Protein AF-A0A7K7RZY5-F1 (afdb_monomer)

Radius of gyration: 22.27 Å; Cα contacts (8 Å, |Δi|>4): 267; chains: 1; bounding box: 58×42×55 Å

Structure (mmCIF, N/CA/C/O backbone):
data_AF-A0A7K7RZY5-F1
#
_entry.id   AF-A0A7K7RZY5-F1
#
loop_
_atom_site.group_PDB
_atom_site.id
_atom_site.type_symbol
_atom_site.label_atom_id
_atom_site.label_alt_id
_atom_site.label_comp_id
_atom_site.label_asym_id
_atom_site.label_entity_id
_atom_site.label_seq_id
_atom_site.pdbx_PDB_ins_code
_atom_site.Cartn_x
_atom_site.Cartn_y
_atom_site.Cartn_z
_atom_site.occupancy
_atom_site.B_iso_or_equiv
_atom_site.auth_seq_id
_atom_site.auth_comp_id
_atom_site.auth_asym_id
_atom_site.auth_atom_id
_atom_site.pdbx_PDB_model_num
ATOM 1 N N . ARG A 1 1 ? -2.037 -21.963 -3.869 1.00 75.31 1 ARG A N 1
ATOM 2 C CA . ARG A 1 1 ? -3.484 -21.637 -3.930 1.00 75.31 1 ARG A CA 1
ATOM 3 C C . ARG A 1 1 ? -3.757 -20.166 -3.584 1.00 75.31 1 ARG A C 1
ATOM 5 O O . ARG A 1 1 ? -4.281 -19.485 -4.448 1.00 75.31 1 ARG A O 1
ATOM 12 N N . TRP A 1 2 ? -3.341 -19.631 -2.424 1.00 85.75 2 TRP A N 1
ATOM 13 C CA . TRP A 1 2 ? -3.611 -18.217 -2.071 1.00 85.75 2 TRP A CA 1
ATOM 14 C C . TRP A 1 2 ? -2.887 -17.172 -2.948 1.00 85.75 2 TRP A C 1
ATOM 16 O O . TRP A 1 2 ? -3.517 -16.210 -3.358 1.00 85.75 2 TRP A O 1
ATOM 26 N N . ARG A 1 3 ? -1.607 -17.385 -3.301 1.00 89.25 3 ARG A N 1
ATOM 27 C CA . ARG A 1 3 ? -0.827 -16.450 -4.150 1.00 89.25 3 ARG A CA 1
ATOM 28 C C . ARG A 1 3 ? -1.455 -16.232 -5.526 1.00 89.25 3 ARG A C 1
ATOM 30 O O . ARG A 1 3 ? -1.550 -15.114 -6.002 1.00 89.25 3 ARG A O 1
ATOM 37 N N . THR A 1 4 ? -1.929 -17.319 -6.130 1.00 93.94 4 THR A N 1
ATOM 38 C CA . THR A 1 4 ? -2.630 -17.297 -7.416 1.00 93.94 4 THR A CA 1
ATOM 39 C C . THR A 1 4 ? -3.901 -16.459 -7.339 1.00 93.94 4 THR A C 1
ATOM 41 O O . THR A 1 4 ? -4.122 -15.620 -8.201 1.00 93.94 4 THR A O 1
ATOM 44 N N . LYS A 1 5 ? -4.709 -16.656 -6.286 1.00 94.44 5 LYS A N 1
ATOM 45 C CA . LYS A 1 5 ? -5.906 -15.844 -6.048 1.00 94.44 5 LYS A CA 1
ATOM 46 C C . LYS A 1 5 ? -5.534 -14.370 -5.878 1.00 94.44 5 LYS A C 1
ATOM 48 O O . LYS A 1 5 ? -6.109 -13.536 -6.554 1.00 94.44 5 LYS A O 1
ATOM 53 N N . GLN A 1 6 ? -4.536 -14.076 -5.046 1.00 93.06 6 GLN A N 1
ATOM 54 C CA . GLN A 1 6 ? -4.078 -12.712 -4.790 1.00 93.06 6 GLN A CA 1
ATOM 55 C C . GLN A 1 6 ? -3.648 -11.990 -6.080 1.00 93.06 6 GLN A C 1
ATOM 57 O O . GLN A 1 6 ? -4.076 -10.867 -6.315 1.00 93.06 6 GLN A O 1
ATOM 62 N N . ASN A 1 7 ? -2.867 -12.645 -6.948 1.00 96.56 7 ASN A N 1
ATOM 63 C CA . ASN A 1 7 ? -2.492 -12.085 -8.251 1.00 96.56 7 ASN A CA 1
ATOM 64 C C . ASN A 1 7 ? -3.732 -11.745 -9.099 1.00 96.56 7 ASN A C 1
ATOM 66 O O . ASN A 1 7 ? -3.817 -10.650 -9.646 1.00 96.56 7 ASN A O 1
ATOM 70 N N . LEU A 1 8 ? -4.707 -12.660 -9.176 1.00 97.50 8 LEU A N 1
ATOM 71 C CA . LEU A 1 8 ? -5.946 -12.442 -9.933 1.00 97.50 8 LEU A CA 1
ATOM 72 C C . LEU A 1 8 ? -6.814 -11.327 -9.334 1.00 97.50 8 LEU A C 1
ATOM 74 O O . LEU A 1 8 ? -7.365 -10.527 -10.087 1.00 97.50 8 LEU A O 1
ATOM 78 N N . ASP A 1 9 ? -6.912 -11.251 -8.005 1.00 96.25 9 ASP A N 1
ATOM 79 C CA . ASP A 1 9 ? -7.648 -10.193 -7.308 1.00 96.25 9 ASP A CA 1
ATOM 80 C C . ASP A 1 9 ? -7.038 -8.815 -7.630 1.00 96.25 9 ASP A C 1
ATOM 82 O O . ASP A 1 9 ? -7.764 -7.875 -7.952 1.00 96.25 9 ASP A O 1
ATOM 86 N N . TYR A 1 10 ? -5.704 -8.696 -7.610 1.00 96.44 10 TYR A N 1
ATOM 87 C CA . TYR A 1 10 ? -5.019 -7.456 -7.983 1.00 96.44 10 TYR A CA 1
ATOM 88 C C . TYR A 1 10 ? -5.226 -7.101 -9.456 1.00 96.44 10 TYR A C 1
ATOM 90 O O . TYR A 1 10 ? -5.565 -5.956 -9.753 1.00 96.44 10 TYR A O 1
ATOM 98 N N . CYS A 1 11 ? -5.111 -8.067 -10.373 1.00 97.75 11 CYS A N 1
ATOM 99 C CA . CYS A 1 11 ? -5.417 -7.840 -11.787 1.00 97.75 11 CYS A CA 1
ATOM 100 C C . CYS A 1 11 ? -6.846 -7.323 -11.979 1.00 97.75 11 CYS A C 1
ATOM 102 O O . CYS A 1 11 ? -7.057 -6.355 -12.706 1.00 97.75 11 CYS A O 1
ATOM 104 N N . PHE A 1 12 ? -7.824 -7.935 -11.307 1.00 97.75 12 PHE A N 1
ATOM 105 C CA . PHE A 1 12 ? -9.218 -7.505 -11.369 1.00 97.75 12 PHE A CA 1
ATOM 106 C C . PHE A 1 12 ? -9.387 -6.052 -10.909 1.00 97.75 12 PHE A C 1
ATOM 108 O O . PHE A 1 12 ? -10.013 -5.253 -11.607 1.00 97.75 12 PHE A O 1
ATOM 115 N N . LEU A 1 13 ? -8.783 -5.685 -9.773 1.00 96.81 13 LEU A N 1
ATOM 116 C CA . LEU A 1 13 ? -8.839 -4.318 -9.252 1.00 96.81 13 LEU A CA 1
ATOM 117 C C . LEU A 1 13 ? -8.167 -3.307 -10.188 1.00 96.81 13 LEU A C 1
ATOM 119 O O . LEU A 1 13 ? -8.719 -2.228 -10.397 1.00 96.81 13 LEU A O 1
ATOM 123 N N . MET A 1 14 ? -7.012 -3.645 -10.765 1.00 97.44 14 MET A N 1
ATOM 124 C CA . MET A 1 14 ? -6.317 -2.786 -11.729 1.00 97.44 14 MET A CA 1
ATOM 125 C C . MET A 1 14 ? -7.150 -2.559 -12.990 1.00 97.44 14 MET A C 1
ATOM 127 O O . MET A 1 14 ? -7.330 -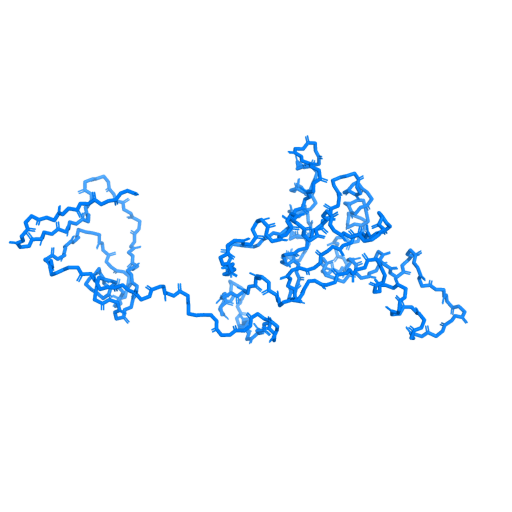1.413 -13.396 1.00 97.44 14 MET A O 1
ATOM 131 N N . MET A 1 15 ? -7.709 -3.625 -13.574 1.00 97.38 15 MET A N 1
ATOM 132 C CA . MET A 1 15 ? -8.582 -3.522 -14.750 1.00 97.38 15 MET A CA 1
ATOM 133 C C . MET A 1 15 ? -9.814 -2.665 -14.454 1.00 97.38 15 MET A C 1
ATOM 135 O O . MET A 1 15 ? -10.160 -1.783 -15.235 1.00 97.38 15 MET A O 1
ATOM 139 N N . TYR A 1 16 ? -10.449 -2.870 -13.297 1.00 97.06 16 TYR A N 1
ATOM 140 C CA . TYR A 1 16 ? -11.601 -2.072 -12.879 1.00 97.06 16 TYR A CA 1
ATOM 141 C C . TYR A 1 16 ? -11.248 -0.592 -12.674 1.00 97.06 16 TYR A C 1
ATOM 143 O O . TYR A 1 16 ? -12.042 0.292 -13.004 1.00 97.06 16 TYR A O 1
ATOM 151 N N . ALA A 1 17 ? -10.075 -0.303 -12.111 1.00 96.25 17 ALA A N 1
ATOM 152 C CA . ALA A 1 17 ? -9.654 1.052 -11.775 1.00 96.25 17 ALA A CA 1
ATOM 153 C C . ALA A 1 17 ? -9.059 1.836 -12.955 1.00 96.25 17 ALA A C 1
ATOM 155 O O . ALA A 1 17 ? -8.976 3.061 -12.865 1.00 96.25 17 ALA A O 1
ATOM 156 N N . GLN A 1 18 ? -8.679 1.168 -14.049 1.00 95.00 18 GLN A N 1
ATOM 157 C CA . GLN A 1 18 ? -7.924 1.759 -15.158 1.00 95.00 18 GLN A CA 1
ATOM 158 C C . GLN A 1 18 ? -8.533 3.061 -15.696 1.00 95.00 18 GLN A C 1
ATOM 160 O O . GLN A 1 18 ? -7.823 4.041 -15.898 1.00 95.00 18 GLN A O 1
ATOM 165 N N . SER A 1 19 ? -9.851 3.113 -15.880 1.00 95.81 19 SER A N 1
ATOM 166 C CA . SER A 1 19 ? -10.530 4.292 -16.431 1.00 95.81 19 SER A CA 1
ATOM 167 C C . SER A 1 19 ? -10.985 5.311 -15.374 1.00 95.81 19 SER A C 1
ATOM 169 O O . SER A 1 19 ? -11.729 6.234 -15.699 1.00 95.81 19 SER A O 1
ATOM 171 N N . LYS A 1 20 ? -10.624 5.129 -14.094 1.00 96.12 20 LYS A N 1
ATOM 172 C CA . LYS A 1 20 ? -11.198 5.884 -12.960 1.00 96.12 20 LYS A CA 1
ATOM 173 C C . LYS A 1 20 ? -10.275 6.958 -12.390 1.00 96.12 20 LYS A C 1
ATOM 175 O O . LYS A 1 20 ? -10.696 7.717 -11.521 1.00 96.12 20 LYS A O 1
ATOM 180 N N . GLY A 1 21 ? -9.033 7.037 -12.854 1.00 94.62 21 GLY A N 1
ATOM 181 C CA . GLY A 1 21 ? -8.067 8.016 -12.371 1.00 94.62 21 GLY A CA 1
ATOM 182 C C . GLY A 1 21 ? -6.792 8.040 -13.201 1.00 94.62 21 GLY A C 1
ATOM 183 O O . GLY A 1 21 ? -6.579 7.183 -14.051 1.00 94.62 21 GLY A O 1
ATOM 184 N N . ILE A 1 22 ? -5.936 9.024 -12.930 1.00 95.62 22 ILE A N 1
ATOM 185 C CA . ILE A 1 22 ? -4.625 9.179 -13.587 1.00 95.62 22 ILE A CA 1
ATOM 186 C C . ILE A 1 22 ? -3.611 8.177 -13.019 1.00 95.62 22 ILE A C 1
ATOM 188 O O . ILE A 1 22 ? -2.783 7.632 -13.749 1.00 95.62 22 ILE A O 1
ATOM 192 N N . TYR A 1 23 ? -3.707 7.919 -11.714 1.00 97.25 23 TYR A N 1
ATOM 193 C CA . TYR A 1 23 ? -2.840 7.004 -10.989 1.00 97.25 23 TYR A CA 1
ATOM 194 C C . TYR A 1 23 ? -3.665 5.929 -10.291 1.00 97.25 23 TYR A C 1
ATOM 196 O O . TYR A 1 23 ? -4.744 6.202 -9.759 1.00 97.25 23 TYR A O 1
ATOM 204 N N . TYR A 1 24 ? -3.100 4.733 -10.231 1.00 97.69 24 TYR A N 1
ATOM 205 C CA . TYR A 1 24 ? -3.585 3.618 -9.436 1.00 97.69 24 TYR A CA 1
ATOM 206 C C . TYR A 1 24 ? -2.618 3.364 -8.285 1.00 97.69 24 TYR A C 1
ATOM 208 O O . TYR A 1 24 ? -1.407 3.385 -8.488 1.00 97.69 24 TYR A O 1
ATOM 216 N N . VAL A 1 25 ? -3.140 3.113 -7.084 1.00 97.19 25 VAL A N 1
ATOM 217 C CA . VAL A 1 25 ? -2.337 2.772 -5.904 1.00 97.19 25 VAL A CA 1
ATOM 218 C C . VAL A 1 25 ? -2.882 1.497 -5.288 1.00 97.19 25 VAL A C 1
ATOM 220 O O . VAL A 1 25 ? -4.051 1.451 -4.907 1.00 97.19 25 VAL A O 1
ATOM 223 N 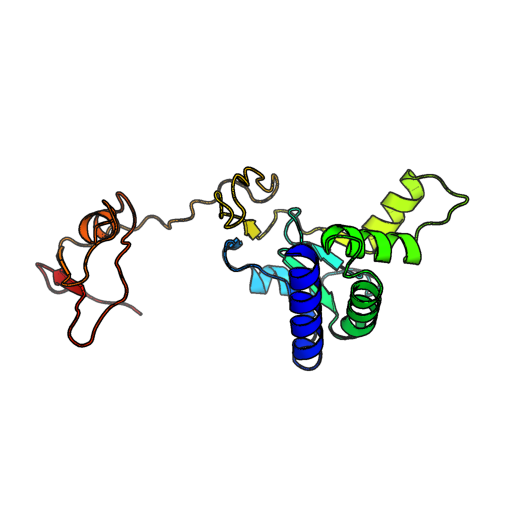N . GLN A 1 26 ? -2.031 0.484 -5.144 1.00 96.06 26 GLN A N 1
ATOM 224 C CA . GLN A 1 26 ? -2.394 -0.721 -4.411 1.00 96.06 26 GLN A CA 1
ATOM 225 C C . GLN A 1 26 ? -2.189 -0.525 -2.906 1.00 96.06 26 GLN A C 1
ATOM 227 O O . GLN A 1 26 ? -1.098 -0.168 -2.455 1.00 96.06 26 GLN A O 1
ATOM 232 N N . LEU A 1 27 ? -3.225 -0.835 -2.127 1.00 94.00 27 LEU A N 1
ATOM 233 C CA . LEU A 1 27 ? -3.195 -0.894 -0.664 1.00 94.00 27 LEU A CA 1
ATOM 234 C C . LEU A 1 27 ? -3.748 -2.241 -0.169 1.00 94.00 27 LEU A C 1
ATOM 236 O O . LEU A 1 27 ? -4.378 -2.976 -0.931 1.00 94.00 27 LEU A O 1
ATOM 240 N N . GLU A 1 28 ? -3.493 -2.553 1.097 1.00 89.69 28 GLU A N 1
ATOM 241 C CA . GLU A 1 28 ? -4.041 -3.706 1.825 1.00 89.6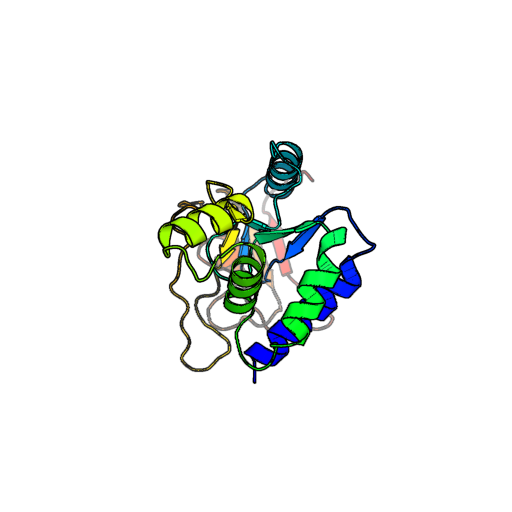9 28 GLU A CA 1
ATOM 242 C C . GLU A 1 28 ? -4.915 -3.198 2.984 1.00 89.69 28 GLU A C 1
ATOM 244 O O . GLU A 1 28 ? -4.872 -2.014 3.328 1.00 89.69 28 GLU A O 1
ATOM 249 N N . ASP A 1 29 ? -5.748 -4.065 3.551 1.00 85.94 29 ASP A N 1
ATOM 250 C CA . ASP A 1 29 ? -6.699 -3.740 4.618 1.00 85.94 29 ASP A CA 1
ATOM 251 C C . ASP A 1 29 ? -6.040 -3.595 5.998 1.00 85.94 29 ASP A C 1
ATOM 253 O O . ASP A 1 29 ? -6.537 -2.858 6.849 1.00 85.94 29 ASP A O 1
ATOM 257 N N . ASP A 1 30 ? -4.891 -4.231 6.217 1.00 85.88 30 ASP A N 1
ATOM 258 C CA . ASP A 1 30 ? -4.174 -4.260 7.492 1.00 85.88 30 ASP A CA 1
ATOM 259 C C . ASP A 1 30 ? -2.934 -3.352 7.514 1.00 85.88 30 ASP A C 1
ATOM 261 O O . ASP A 1 30 ? -1.870 -3.705 8.039 1.00 85.88 30 ASP A O 1
ATOM 265 N N . ILE A 1 31 ? -3.087 -2.129 6.999 1.00 89.88 31 ILE A N 1
ATOM 266 C CA . ILE A 1 31 ? -2.037 -1.106 6.984 1.00 89.88 31 ILE A CA 1
ATOM 267 C C . ILE A 1 31 ? -2.341 0.078 7.902 1.00 89.88 31 ILE A C 1
ATOM 269 O O . ILE A 1 31 ? -3.481 0.465 8.141 1.00 89.88 31 ILE A O 1
ATOM 273 N N . VAL A 1 32 ? -1.273 0.729 8.345 1.00 89.56 32 VAL A N 1
ATOM 274 C CA . VAL A 1 32 ? -1.304 2.075 8.913 1.00 89.56 32 VAL A CA 1
ATOM 275 C C . VAL A 1 32 ? -0.715 3.033 7.895 1.00 89.56 32 VAL A C 1
ATOM 277 O O . VAL A 1 32 ? 0.377 2.791 7.381 1.00 89.56 32 VAL A O 1
ATOM 280 N N . ALA A 1 33 ? -1.407 4.146 7.665 1.00 91.62 33 ALA A N 1
ATOM 281 C CA . ALA A 1 33 ? -0.940 5.243 6.831 1.00 91.62 33 ALA A CA 1
ATOM 282 C C . ALA A 1 33 ? -0.458 6.431 7.676 1.00 91.62 33 ALA A C 1
ATOM 284 O O . ALA A 1 33 ? -1.011 6.725 8.739 1.00 91.62 33 ALA A O 1
ATOM 285 N N . LYS A 1 34 ? 0.548 7.159 7.184 1.00 91.06 34 LYS A N 1
ATOM 286 C CA . LYS A 1 34 ? 0.924 8.458 7.755 1.00 91.06 34 LYS A CA 1
ATOM 287 C C . LYS A 1 34 ? -0.168 9.510 7.511 1.00 91.06 34 LYS A C 1
ATOM 289 O O . LYS A 1 34 ? -0.870 9.444 6.498 1.00 91.06 34 LYS A O 1
ATOM 294 N N . PRO A 1 35 ? -0.295 10.524 8.388 1.00 88.19 35 PRO A N 1
ATOM 295 C CA . PRO A 1 35 ? -1.128 11.686 8.101 1.00 88.19 35 PRO A CA 1
ATOM 296 C C . PRO A 1 35 ? -0.758 12.302 6.750 1.00 88.19 35 PRO A C 1
ATOM 298 O O . PRO A 1 35 ? 0.412 12.309 6.372 1.00 88.19 35 PRO A O 1
ATOM 301 N N . ASN A 1 36 ? -1.751 12.834 6.037 1.00 92.31 36 ASN A N 1
ATOM 302 C CA . ASN A 1 36 ? -1.572 13.482 4.733 1.00 92.31 36 ASN A CA 1
ATOM 303 C C . ASN A 1 36 ? -1.002 12.581 3.621 1.00 92.31 36 ASN A C 1
ATOM 305 O O . ASN A 1 36 ? -0.597 13.103 2.585 1.00 92.31 36 ASN A O 1
ATOM 309 N N . TYR A 1 37 ? -1.007 11.248 3.779 1.00 94.56 37 TYR A N 1
ATOM 310 C CA . TYR A 1 37 ? -0.422 10.334 2.787 1.00 94.56 37 TYR A CA 1
ATOM 311 C C . TYR A 1 37 ? -0.901 10.630 1.357 1.00 94.56 37 TYR A C 1
ATOM 313 O O . TYR A 1 37 ? -0.091 10.655 0.440 1.00 94.56 37 TYR A O 1
ATOM 321 N N . LEU A 1 38 ? -2.190 10.926 1.162 1.00 95.31 38 LEU A N 1
ATOM 322 C CA . LEU A 1 38 ? -2.760 11.172 -0.161 1.00 95.31 38 LEU A CA 1
ATOM 323 C C . LEU A 1 38 ? -2.148 12.401 -0.847 1.00 95.31 38 LEU A C 1
ATOM 325 O O . LEU A 1 38 ? -1.744 12.317 -2.008 1.00 95.31 38 LEU A O 1
ATOM 329 N N . SER A 1 39 ? -2.064 13.533 -0.142 1.00 96.69 39 SER A N 1
ATOM 330 C CA . SER A 1 39 ? -1.480 14.755 -0.702 1.00 96.69 39 SER A CA 1
ATOM 331 C C . SER A 1 39 ? 0.025 14.602 -0.903 1.00 96.69 39 SER A C 1
ATOM 333 O O . SER A 1 39 ? 0.537 15.023 -1.938 1.00 96.69 39 SER A O 1
ATOM 335 N N . THR A 1 40 ? 0.723 13.922 0.013 1.00 97.38 40 THR A N 1
ATOM 336 C CA . THR A 1 40 ? 2.145 13.593 -0.147 1.00 97.38 40 THR A CA 1
ATOM 337 C C . THR A 1 40 ? 2.396 12.734 -1.385 1.00 97.38 40 THR A C 1
ATOM 339 O O . THR A 1 40 ? 3.256 13.083 -2.189 1.00 97.38 40 THR A O 1
ATOM 342 N N . MET A 1 41 ? 1.628 11.657 -1.586 1.00 97.81 41 MET A N 1
ATOM 343 C CA . MET A 1 41 ? 1.765 10.787 -2.759 1.00 97.81 41 MET A CA 1
ATOM 344 C C . MET A 1 41 ? 1.504 11.542 -4.063 1.00 97.81 41 MET A C 1
ATOM 346 O O . MET A 1 41 ? 2.281 11.423 -5.006 1.00 97.81 41 MET A O 1
ATOM 350 N N . LYS A 1 42 ? 0.428 12.340 -4.110 1.00 96.62 42 LYS A N 1
ATOM 351 C CA . LYS A 1 42 ? 0.076 13.133 -5.294 1.00 96.62 42 LYS A CA 1
ATOM 352 C C . LYS A 1 42 ? 1.183 14.126 -5.645 1.00 96.62 42 LYS A C 1
ATOM 354 O O . LYS A 1 42 ? 1.604 14.182 -6.794 1.00 96.62 42 LYS A O 1
ATOM 359 N N . ASN A 1 43 ? 1.661 14.888 -4.662 1.00 97.19 43 ASN A N 1
ATOM 360 C CA . ASN A 1 43 ? 2.721 15.868 -4.881 1.00 97.19 43 ASN A CA 1
ATOM 361 C C . ASN A 1 43 ? 4.014 15.189 -5.331 1.00 97.19 43 ASN A C 1
ATOM 363 O O . ASN A 1 43 ? 4.650 15.669 -6.261 1.00 97.19 43 ASN A O 1
ATOM 367 N N . PHE A 1 44 ? 4.364 14.049 -4.727 1.00 97.31 44 PHE A N 1
ATOM 368 C CA . PHE A 1 44 ? 5.538 13.290 -5.138 1.00 97.31 44 PHE A CA 1
ATOM 369 C C . PHE A 1 44 ? 5.436 12.830 -6.594 1.00 97.31 44 PHE A C 1
ATOM 371 O O . PHE A 1 44 ? 6.384 13.025 -7.344 1.00 97.31 44 PHE A O 1
ATOM 378 N N . ALA A 1 45 ? 4.293 12.285 -7.020 1.00 96.81 45 ALA A N 1
ATOM 379 C CA . ALA A 1 45 ? 4.092 11.861 -8.406 1.00 96.81 45 ALA A CA 1
ATOM 380 C C . ALA A 1 45 ? 4.225 13.021 -9.409 1.00 96.81 45 ALA A C 1
ATOM 382 O O . ALA A 1 45 ? 4.876 12.864 -10.436 1.00 96.81 45 ALA A O 1
ATOM 383 N N . LEU A 1 46 ? 3.670 14.193 -9.084 1.00 95.44 46 LEU A N 1
ATOM 384 C CA . LEU A 1 46 ? 3.738 15.391 -9.934 1.00 95.44 46 LEU A CA 1
ATOM 385 C C . LEU A 1 46 ? 5.132 16.036 -9.987 1.00 95.44 46 LEU A C 1
ATOM 387 O O . LEU A 1 46 ? 5.423 16.788 -10.908 1.00 95.44 46 LEU A O 1
ATOM 391 N N . GLN A 1 47 ? 5.974 15.783 -8.986 1.00 95.56 47 GLN A N 1
ATOM 392 C CA . GLN A 1 47 ? 7.330 16.331 -8.891 1.00 95.56 47 GLN A CA 1
ATOM 393 C C . GLN A 1 47 ? 8.393 15.415 -9.505 1.00 95.56 47 GLN A C 1
ATOM 395 O O . GLN A 1 47 ? 9.581 15.730 -9.417 1.00 95.56 47 GLN A O 1
ATOM 400 N N . GLN A 1 48 ? 8.006 14.279 -10.095 1.00 95.06 48 GLN A N 1
ATOM 401 C CA . GLN A 1 48 ? 8.984 13.413 -10.740 1.00 95.06 48 GLN A CA 1
ATOM 402 C C . GLN A 1 48 ? 9.624 14.147 -11.928 1.00 95.06 48 GLN A C 1
ATOM 404 O O . GLN A 1 48 ? 8.910 14.703 -12.759 1.00 95.06 48 GLN A O 1
ATOM 409 N N . PRO A 1 49 ? 10.965 14.163 -12.026 1.00 86.50 49 PRO A N 1
ATOM 410 C CA . PRO A 1 49 ? 11.678 14.962 -13.026 1.00 86.50 49 PRO A CA 1
ATOM 411 C C . PRO A 1 49 ? 11.516 14.426 -14.454 1.00 86.50 49 PRO A C 1
ATOM 413 O O . PRO A 1 49 ? 11.856 15.109 -15.415 1.00 86.50 49 PRO A O 1
ATOM 416 N N . SER A 1 50 ? 11.043 13.189 -14.586 1.00 87.00 50 SER A N 1
ATOM 417 C CA . SER A 1 50 ? 10.815 12.497 -15.845 1.00 87.00 50 SER A CA 1
ATOM 418 C C . SER A 1 50 ? 9.483 11.765 -15.772 1.00 87.00 50 SER A C 1
ATOM 420 O O . SER A 1 50 ? 9.101 11.272 -14.713 1.00 87.00 50 SER A O 1
ATOM 422 N N . GLU A 1 51 ? 8.807 11.640 -16.908 1.00 84.38 51 GLU A N 1
ATOM 423 C CA . GLU A 1 51 ? 7.625 10.792 -17.061 1.00 84.38 51 GLU A CA 1
ATOM 424 C C . GLU A 1 51 ? 7.997 9.322 -17.344 1.00 84.38 51 GLU A C 1
ATOM 426 O O . GLU A 1 51 ? 7.121 8.499 -17.577 1.00 84.38 51 GLU A O 1
ATOM 431 N N . GLU A 1 52 ? 9.274 8.946 -17.312 1.00 90.75 52 GLU A N 1
ATOM 432 C CA . GLU A 1 52 ? 9.711 7.578 -17.633 1.00 90.75 52 GLU A CA 1
ATOM 433 C C . GLU A 1 52 ? 9.563 6.579 -16.475 1.00 90.75 52 GLU A C 1
ATOM 435 O O . GLU A 1 52 ? 9.744 5.380 -16.677 1.00 90.75 52 GLU A O 1
ATOM 440 N N . TRP A 1 53 ? 9.238 7.029 -15.260 1.00 95.56 53 TRP A N 1
ATOM 441 C CA . TRP A 1 53 ? 9.039 6.114 -14.135 1.00 95.56 53 TRP A CA 1
ATOM 442 C C . TRP A 1 53 ? 7.844 5.182 -14.375 1.00 95.56 53 TRP A C 1
ATOM 444 O O . TRP A 1 53 ? 6.835 5.565 -14.965 1.00 95.56 53 TRP A O 1
ATOM 454 N N . MET A 1 54 ? 7.945 3.959 -13.852 1.00 95.81 54 MET A N 1
ATOM 455 C CA . MET A 1 54 ? 6.893 2.941 -13.934 1.00 95.81 54 MET A CA 1
ATOM 456 C C . MET A 1 54 ? 6.222 2.687 -12.581 1.00 95.81 54 MET A C 1
ATOM 458 O O . MET A 1 54 ? 5.017 2.447 -12.524 1.00 95.81 54 MET A O 1
ATOM 462 N N . ILE A 1 55 ? 6.990 2.725 -11.487 1.00 97.38 55 ILE A N 1
ATOM 463 C CA . ILE A 1 55 ? 6.500 2.418 -10.140 1.00 97.38 55 ILE A CA 1
ATOM 464 C C . ILE A 1 55 ? 6.999 3.483 -9.169 1.00 97.38 55 ILE A C 1
ATOM 466 O O . ILE A 1 55 ? 8.209 3.663 -9.021 1.00 97.38 55 ILE A O 1
ATOM 470 N N . LEU A 1 56 ? 6.080 4.131 -8.451 1.00 97.88 56 LEU A N 1
ATOM 471 C CA . LEU A 1 56 ? 6.423 4.915 -7.263 1.00 97.88 56 LEU A CA 1
ATOM 472 C C . LEU A 1 56 ? 6.113 4.093 -6.009 1.00 97.88 56 LEU A C 1
ATOM 474 O O . LEU A 1 56 ? 4.988 3.623 -5.822 1.00 97.88 56 LEU A O 1
ATOM 478 N N . GLU A 1 57 ? 7.118 3.889 -5.157 1.00 97.06 57 GLU A N 1
ATOM 479 C CA . GLU A 1 57 ? 6.993 3.091 -3.934 1.00 97.06 57 GLU A CA 1
ATOM 480 C C . GLU A 1 57 ? 6.847 3.975 -2.695 1.00 97.06 57 GLU A C 1
ATOM 482 O O . GLU A 1 57 ? 7.740 4.758 -2.374 1.00 97.06 57 GLU A O 1
ATOM 487 N N . PHE A 1 58 ? 5.771 3.769 -1.938 1.00 97.00 58 PHE A N 1
ATOM 488 C CA . PHE A 1 58 ? 5.518 4.423 -0.649 1.00 97.00 58 PHE A CA 1
ATOM 489 C C . PHE A 1 58 ? 5.629 3.462 0.548 1.00 97.00 58 PHE A C 1
ATOM 491 O O . PHE A 1 58 ? 5.406 3.856 1.693 1.00 97.00 58 PHE A O 1
ATOM 498 N N . SER A 1 59 ? 5.982 2.203 0.289 1.00 93.81 59 SER A N 1
ATOM 499 C CA . SER A 1 59 ? 6.464 1.234 1.273 1.00 93.81 59 SER A CA 1
ATOM 500 C C . SER A 1 59 ? 7.382 0.220 0.593 1.00 93.81 59 SER A C 1
ATOM 502 O O . SER A 1 59 ? 7.198 -0.122 -0.579 1.00 93.81 59 SER A O 1
ATOM 504 N N . GLN A 1 60 ? 8.368 -0.271 1.340 1.00 88.75 60 GLN A N 1
ATOM 505 C CA . GLN A 1 60 ? 9.286 -1.323 0.910 1.00 88.75 60 GLN A CA 1
ATOM 506 C C . GLN A 1 60 ? 8.695 -2.728 1.051 1.00 88.75 60 GLN A C 1
ATOM 508 O O . GLN A 1 60 ? 9.235 -3.680 0.491 1.00 88.75 60 GLN A O 1
ATOM 513 N N . LEU A 1 61 ? 7.645 -2.883 1.859 1.00 86.06 61 LEU A N 1
ATOM 514 C CA . LEU A 1 61 ? 7.084 -4.189 2.169 1.00 86.06 61 LEU A CA 1
ATOM 515 C C . LEU A 1 61 ? 6.089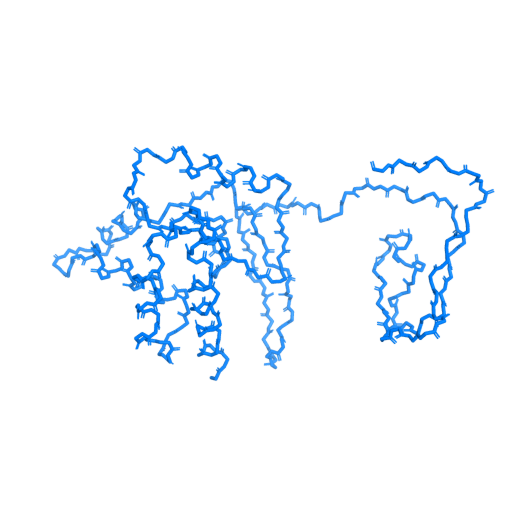 -4.600 1.091 1.00 86.06 61 LEU A C 1
ATOM 517 O O . LEU A 1 61 ? 5.130 -3.882 0.838 1.00 86.06 61 LEU A O 1
ATOM 521 N N . GLY A 1 62 ? 6.316 -5.768 0.492 1.00 85.69 62 GLY A N 1
ATOM 522 C CA . GLY A 1 62 ? 5.377 -6.407 -0.430 1.00 85.69 62 GLY A CA 1
ATOM 523 C C . GLY A 1 62 ? 4.796 -5.454 -1.478 1.00 85.69 62 GLY A C 1
ATOM 524 O O . GLY A 1 62 ? 5.493 -4.576 -2.002 1.00 85.69 62 GLY A O 1
ATOM 525 N N . PHE A 1 63 ? 3.495 -5.599 -1.724 1.00 90.25 63 PHE A N 1
ATOM 526 C CA . PHE A 1 63 ? 2.780 -4.902 -2.790 1.00 90.25 63 PHE A CA 1
ATOM 527 C C . PHE A 1 63 ? 2.035 -3.648 -2.306 1.00 90.25 63 PHE A C 1
ATOM 529 O O . PHE A 1 63 ? 1.401 -2.948 -3.096 1.00 90.25 63 PHE A O 1
ATOM 536 N N . ILE A 1 64 ? 2.145 -3.313 -1.015 1.00 92.81 64 ILE A N 1
ATOM 537 C CA . ILE A 1 64 ? 1.508 -2.125 -0.443 1.00 92.81 64 ILE A CA 1
ATOM 538 C C . ILE A 1 64 ? 2.185 -0.840 -0.915 1.00 92.81 64 ILE A C 1
ATOM 540 O O . ILE A 1 64 ? 3.409 -0.766 -1.080 1.00 92.81 64 ILE A O 1
ATOM 5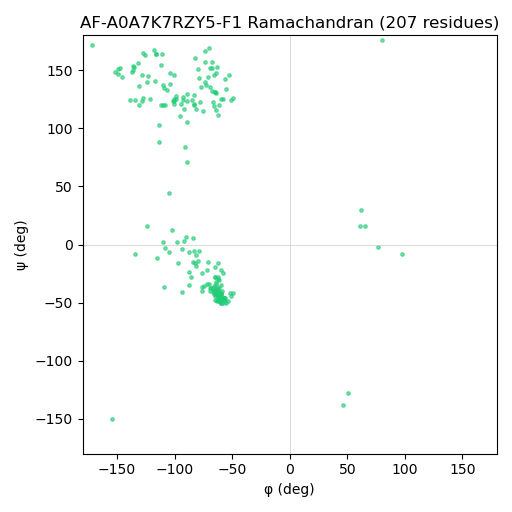44 N N . GLY A 1 65 ? 1.374 0.196 -1.119 1.00 95.31 65 GLY A N 1
ATOM 545 C CA . GLY A 1 65 ? 1.842 1.530 -1.473 1.00 95.31 65 GLY A CA 1
ATOM 546 C C . GLY A 1 65 ? 2.585 1.574 -2.806 1.00 95.31 65 GLY A C 1
ATOM 547 O O . GLY A 1 65 ? 3.504 2.378 -2.946 1.00 95.31 65 GLY A O 1
ATOM 548 N N . LYS A 1 66 ? 2.249 0.692 -3.754 1.00 97.00 66 LYS A N 1
ATOM 549 C CA . LYS A 1 66 ? 2.787 0.726 -5.120 1.00 97.00 66 LYS A CA 1
ATOM 550 C C . LYS A 1 66 ? 1.847 1.543 -5.992 1.00 97.00 66 LYS A C 1
ATOM 552 O O . LYS A 1 66 ? 0.676 1.191 -6.135 1.00 97.00 66 LYS A O 1
ATOM 557 N N . MET A 1 67 ? 2.356 2.652 -6.515 1.00 97.94 67 MET A N 1
ATOM 558 C CA . MET A 1 67 ? 1.633 3.534 -7.419 1.00 97.94 67 MET A CA 1
ATOM 559 C C . MET A 1 67 ? 2.108 3.333 -8.854 1.00 97.94 67 MET A C 1
ATOM 561 O O . MET A 1 67 ? 3.310 3.267 -9.111 1.00 97.94 67 MET A O 1
ATOM 565 N N . PHE A 1 68 ? 1.151 3.307 -9.773 1.00 97.69 68 PHE A N 1
ATOM 566 C CA . PHE A 1 68 ? 1.350 3.159 -11.209 1.00 97.69 68 PHE A CA 1
ATOM 567 C C . PHE A 1 68 ? 0.531 4.218 -11.943 1.00 97.69 68 PHE A C 1
ATOM 569 O O . PHE A 1 68 ? -0.486 4.696 -11.428 1.00 97.69 68 PHE A O 1
ATOM 576 N N . LYS A 1 69 ? 0.929 4.562 -13.167 1.00 96.88 69 LYS A N 1
ATOM 577 C CA . LYS A 1 69 ? 0.058 5.324 -14.065 1.00 96.88 69 LYS A CA 1
ATOM 578 C C . LYS A 1 69 ? -1.045 4.403 -14.557 1.00 96.88 69 LYS A C 1
ATOM 580 O O . LYS A 1 69 ? -0.775 3.266 -14.937 1.00 96.88 69 LYS A O 1
ATOM 585 N N . SER A 1 70 ? -2.280 4.890 -14.593 1.00 96.81 70 SER A N 1
ATOM 586 C CA . SER A 1 70 ? -3.402 4.063 -15.045 1.00 96.81 70 SER A CA 1
ATOM 587 C C . SER A 1 70 ? -3.236 3.598 -16.497 1.00 96.81 70 SER A C 1
ATOM 589 O O . SER A 1 70 ? -3.653 2.496 -16.843 1.00 96.81 70 SER A O 1
ATOM 591 N N . LEU A 1 71 ? -2.568 4.406 -17.330 1.00 95.44 71 LEU A N 1
ATOM 592 C CA . LEU A 1 71 ? -2.245 4.073 -18.722 1.00 95.44 71 LEU A CA 1
ATOM 593 C C . LEU A 1 71 ? -1.331 2.843 -18.847 1.00 95.44 71 LEU A C 1
ATOM 595 O O . LEU A 1 71 ? -1.461 2.097 -19.810 1.00 95.44 71 LEU A O 1
ATOM 599 N N . ASP A 1 72 ? -0.470 2.593 -17.858 1.00 95.81 72 ASP A N 1
ATOM 600 C CA . ASP A 1 72 ? 0.466 1.462 -17.863 1.00 95.81 72 ASP A CA 1
ATOM 601 C C . ASP A 1 72 ? -0.144 0.177 -17.276 1.00 95.81 72 ASP A C 1
ATOM 603 O O . ASP A 1 72 ? 0.477 -0.889 -17.325 1.00 95.81 72 ASP A O 1
ATOM 607 N N . LEU A 1 73 ? -1.360 0.243 -16.715 1.00 97.38 73 LEU A N 1
ATOM 608 C CA . LEU A 1 73 ? -1.970 -0.906 -16.040 1.00 97.38 73 LEU A CA 1
ATOM 609 C C . LEU A 1 73 ? -2.244 -2.079 -16.974 1.00 97.38 73 LEU A C 1
ATOM 611 O O . LEU A 1 73 ? -2.156 -3.209 -16.512 1.00 97.38 73 LEU A O 1
ATOM 615 N N . SER A 1 74 ? -2.553 -1.853 -18.254 1.00 96.56 74 SER A N 1
ATOM 616 C CA . SER A 1 74 ? -2.778 -2.950 -19.209 1.00 96.56 74 SER A CA 1
ATOM 617 C C . SER A 1 74 ? -1.538 -3.833 -19.326 1.00 96.56 74 SER A C 1
ATOM 619 O O . SER A 1 74 ? -1.625 -5.036 -19.096 1.00 96.56 74 SER A O 1
ATOM 621 N N . LEU A 1 75 ? -0.370 -3.223 -19.552 1.00 96.31 75 LEU A N 1
ATOM 622 C CA . LEU A 1 75 ? 0.915 -3.923 -19.612 1.00 96.31 75 LEU A CA 1
ATOM 623 C C . LEU A 1 75 ? 1.190 -4.708 -18.321 1.00 96.31 75 LEU A C 1
ATOM 625 O O . LEU A 1 75 ? 1.622 -5.860 -18.361 1.00 96.31 75 LEU A O 1
ATOM 629 N N . ILE A 1 76 ? 0.959 -4.074 -17.169 1.00 97.38 76 ILE A N 1
ATOM 630 C CA . ILE A 1 76 ? 1.209 -4.687 -15.860 1.00 97.38 76 ILE A CA 1
ATOM 631 C C . ILE A 1 76 ? 0.278 -5.886 -15.651 1.00 97.38 76 ILE A C 1
ATOM 633 O O . ILE A 1 76 ? 0.741 -6.967 -15.287 1.00 97.38 76 ILE A O 1
ATOM 637 N N . VAL A 1 77 ? -1.019 -5.719 -15.916 1.00 97.94 77 VAL A N 1
ATOM 638 C CA . VAL A 1 77 ? -2.034 -6.769 -15.780 1.00 97.94 77 VAL A CA 1
ATOM 639 C C . VAL A 1 77 ? -1.734 -7.940 -16.705 1.00 97.94 77 VAL A C 1
ATOM 641 O O . VAL A 1 77 ? -1.730 -9.074 -16.235 1.00 97.94 77 VAL A O 1
ATOM 644 N N . GLU A 1 78 ? -1.450 -7.690 -17.982 1.00 97.81 78 GLU A N 1
ATOM 645 C CA . GLU A 1 78 ? -1.119 -8.735 -18.956 1.00 97.81 78 GLU A CA 1
ATOM 646 C C . GLU A 1 78 ? 0.087 -9.556 -18.499 1.00 97.81 78 GLU A C 1
ATOM 648 O O . GLU A 1 78 ? 0.032 -10.788 -18.486 1.00 97.81 78 GLU A O 1
ATOM 653 N N . PHE A 1 79 ? 1.147 -8.892 -18.028 1.00 97.88 79 PHE A N 1
ATOM 654 C CA . PHE A 1 79 ? 2.317 -9.589 -17.506 1.00 97.88 79 PHE A CA 1
ATOM 655 C C . PHE A 1 79 ? 1.991 -10.444 -16.280 1.00 97.88 79 PHE A C 1
ATOM 657 O O . PHE A 1 79 ? 2.408 -11.601 -16.197 1.00 97.88 79 PHE A O 1
ATOM 664 N N . ILE A 1 80 ? 1.225 -9.907 -15.328 1.00 97.62 80 ILE A N 1
ATOM 665 C CA . ILE A 1 80 ? 0.826 -10.668 -14.141 1.00 97.62 80 ILE A CA 1
ATOM 666 C C . ILE A 1 80 ? -0.030 -11.873 -14.545 1.00 97.62 80 ILE A C 1
ATOM 668 O O . ILE A 1 80 ? 0.200 -12.970 -14.039 1.00 97.62 80 ILE A O 1
ATOM 672 N N . LEU A 1 81 ? -0.976 -11.703 -15.473 1.00 97.69 81 LEU A N 1
ATOM 673 C CA . LEU A 1 81 ? -1.850 -12.772 -15.959 1.00 97.69 81 LEU A CA 1
ATOM 674 C C . LEU A 1 81 ? -1.094 -13.872 -16.712 1.00 97.69 81 LEU A C 1
ATOM 676 O O . LEU A 1 81 ? -1.531 -15.019 -16.667 1.00 97.69 81 LEU A O 1
ATOM 680 N N . MET A 1 82 ? 0.045 -13.577 -17.344 1.00 97.56 82 MET A N 1
ATOM 681 C CA . MET A 1 82 ? 0.891 -14.615 -17.948 1.00 97.56 82 MET A CA 1
ATOM 682 C C . MET A 1 82 ? 1.503 -15.555 -16.898 1.00 97.56 82 MET A C 1
ATOM 684 O O . MET A 1 82 ? 1.605 -16.754 -17.139 1.00 97.56 82 MET A O 1
ATOM 688 N N . PHE A 1 83 ? 1.854 -15.038 -15.715 1.00 96.75 83 PHE A N 1
ATOM 689 C CA . PHE A 1 83 ? 2.656 -15.762 -14.713 1.00 96.75 83 PHE A CA 1
ATOM 690 C C . PHE A 1 83 ? 1.985 -15.877 -13.332 1.00 96.75 83 PHE A C 1
ATOM 692 O O . PHE A 1 83 ? 2.631 -16.193 -12.325 1.00 96.75 83 PHE A O 1
ATOM 699 N N . TYR A 1 84 ? 0.672 -15.636 -13.251 1.00 96.31 84 TYR A N 1
ATOM 700 C CA . TYR A 1 84 ? -0.081 -15.539 -11.991 1.00 96.31 84 TYR A CA 1
ATOM 701 C C . TYR A 1 84 ? -0.030 -16.809 -11.127 1.00 96.31 84 TYR A C 1
ATOM 703 O O . TYR A 1 84 ? -0.278 -16.750 -9.918 1.00 96.31 84 TYR A O 1
ATOM 711 N N . LYS A 1 85 ? 0.261 -17.971 -11.723 1.00 96.56 85 LYS A N 1
ATOM 712 C CA . LYS A 1 85 ? 0.406 -19.253 -11.016 1.00 96.56 85 LYS A CA 1
ATOM 713 C C . LYS A 1 85 ? 1.820 -19.497 -10.497 1.00 96.56 85 LYS A C 1
ATOM 715 O O . LYS A 1 85 ? 1.967 -20.234 -9.521 1.00 96.56 85 LYS A O 1
ATOM 720 N N . ASP A 1 86 ? 2.819 -18.860 -11.094 1.00 95.81 86 ASP A N 1
ATOM 721 C CA . ASP A 1 86 ? 4.217 -19.256 -10.940 1.00 95.81 86 ASP A CA 1
ATOM 722 C C . ASP A 1 86 ? 4.912 -18.495 -9.817 1.00 95.81 86 ASP A C 1
ATOM 724 O O . ASP A 1 86 ? 5.675 -19.079 -9.041 1.00 95.81 86 ASP A O 1
ATOM 728 N N . LYS A 1 87 ? 4.641 -17.190 -9.700 1.00 94.69 87 LYS A N 1
ATOM 729 C CA . LYS A 1 87 ? 5.324 -16.301 -8.751 1.00 94.69 87 LYS A CA 1
ATOM 730 C C . LYS A 1 87 ? 4.340 -15.379 -8.016 1.00 94.69 87 LYS A C 1
ATOM 732 O O . LYS A 1 87 ? 3.266 -15.076 -8.531 1.00 94.69 87 LYS A O 1
ATOM 737 N N . PRO A 1 88 ? 4.671 -14.941 -6.788 1.00 93.31 88 PRO A N 1
ATOM 738 C CA . PRO A 1 88 ? 3.915 -13.890 -6.108 1.00 93.31 88 PRO A CA 1
ATOM 739 C C . PRO A 1 88 ? 4.079 -12.539 -6.819 1.00 93.31 88 PRO A C 1
ATOM 741 O O . PRO A 1 88 ? 5.090 -12.307 -7.484 1.00 93.31 88 PRO A O 1
ATOM 744 N N . ILE A 1 89 ? 3.115 -11.641 -6.613 1.00 94.62 89 ILE A N 1
ATOM 745 C CA . ILE A 1 89 ? 3.032 -10.336 -7.280 1.00 94.62 89 ILE A CA 1
ATOM 746 C C . ILE A 1 89 ? 4.320 -9.504 -7.188 1.00 94.62 89 ILE A C 1
ATOM 748 O O . ILE A 1 89 ? 4.761 -8.946 -8.188 1.00 94.62 89 ILE A O 1
ATOM 752 N N . ASP A 1 90 ? 4.975 -9.489 -6.023 1.00 91.81 90 ASP A N 1
ATOM 753 C CA . ASP A 1 90 ? 6.188 -8.695 -5.784 1.00 91.81 90 ASP A CA 1
ATOM 754 C C . ASP A 1 90 ? 7.329 -9.118 -6.705 1.00 91.81 90 ASP A C 1
ATOM 756 O O . ASP A 1 90 ? 8.107 -8.303 -7.196 1.00 91.81 90 ASP A O 1
ATOM 760 N N . TRP A 1 91 ? 7.415 -10.424 -6.952 1.00 94.69 91 TRP A N 1
ATOM 761 C CA . TRP A 1 91 ? 8.425 -10.983 -7.831 1.00 94.69 91 TRP A CA 1
ATOM 762 C C . TRP A 1 91 ? 8.041 -10.716 -9.276 1.00 94.69 91 TRP A C 1
ATOM 764 O O . TRP A 1 91 ? 8.912 -10.393 -10.069 1.00 94.69 91 TRP A O 1
ATOM 774 N N . LEU A 1 92 ? 6.760 -10.829 -9.633 1.00 96.56 92 LEU A N 1
ATOM 775 C CA . LEU A 1 92 ? 6.298 -10.515 -10.985 1.00 96.56 92 LEU A CA 1
ATOM 776 C C . LEU A 1 92 ? 6.589 -9.060 -11.356 1.00 96.56 92 LEU A C 1
ATOM 778 O O . LEU A 1 92 ? 7.116 -8.827 -12.438 1.00 96.56 92 LEU A O 1
ATOM 782 N N . LEU A 1 93 ? 6.369 -8.105 -10.448 1.00 95.25 93 LEU A N 1
ATOM 783 C CA . LEU A 1 93 ? 6.788 -6.718 -10.659 1.00 95.25 93 LEU A CA 1
ATOM 784 C C . LEU A 1 93 ? 8.290 -6.586 -10.926 1.00 95.25 93 LEU A C 1
ATOM 786 O O . LEU A 1 93 ? 8.695 -5.881 -11.848 1.00 95.25 93 LEU A O 1
ATOM 790 N N . ASP A 1 94 ? 9.126 -7.238 -10.116 1.00 95.31 94 ASP A N 1
ATOM 791 C CA . ASP A 1 94 ? 10.574 -7.174 -10.314 1.00 95.31 94 ASP A CA 1
ATOM 792 C C . ASP A 1 94 ? 10.995 -7.801 -11.655 1.00 95.31 94 ASP A C 1
ATOM 794 O O . ASP A 1 94 ? 11.899 -7.282 -12.313 1.00 95.31 94 ASP A O 1
ATOM 798 N N . HIS A 1 95 ? 10.294 -8.850 -12.107 1.00 96.44 95 HIS A N 1
ATOM 799 C CA . HIS A 1 95 ? 10.494 -9.437 -13.433 1.00 96.44 95 HIS A CA 1
ATOM 800 C C . HIS A 1 95 ? 10.052 -8.499 -14.563 1.00 96.44 95 HIS A C 1
ATOM 802 O O . HIS A 1 95 ? 10.761 -8.436 -15.563 1.00 96.44 95 HIS A O 1
ATOM 808 N N . ILE A 1 96 ? 8.962 -7.729 -14.416 1.00 96.38 96 ILE A N 1
ATOM 809 C CA . ILE A 1 96 ? 8.587 -6.693 -15.402 1.00 96.38 96 ILE A CA 1
ATOM 810 C C . ILE A 1 96 ? 9.754 -5.724 -15.591 1.00 96.38 96 ILE A C 1
ATOM 812 O O . ILE A 1 96 ? 10.182 -5.468 -16.716 1.00 96.38 96 ILE A O 1
ATOM 816 N N . LEU A 1 97 ? 10.308 -5.214 -14.487 1.00 96.38 97 LEU A N 1
ATOM 817 C CA . LEU A 1 97 ? 11.446 -4.300 -14.544 1.00 96.38 97 LEU A CA 1
ATOM 818 C C . LEU A 1 97 ? 12.677 -4.984 -15.149 1.00 96.38 97 LEU A C 1
ATOM 820 O O . LEU A 1 97 ? 13.360 -4.393 -15.978 1.00 96.38 97 LEU A O 1
ATOM 824 N N . TRP A 1 98 ? 12.948 -6.237 -14.776 1.00 96.44 98 TRP A N 1
ATOM 825 C CA . TRP A 1 98 ? 14.068 -6.994 -15.329 1.00 96.44 98 TRP A CA 1
ATOM 826 C C . TRP A 1 98 ? 13.969 -7.122 -16.852 1.00 96.44 98 TRP A C 1
ATOM 828 O O . TRP A 1 98 ? 14.908 -6.755 -17.549 1.00 96.44 98 TRP A O 1
ATOM 838 N N . VAL A 1 99 ? 12.813 -7.549 -17.366 1.00 95.25 99 VAL A N 1
ATOM 839 C CA . VAL A 1 99 ? 12.578 -7.711 -18.808 1.00 95.25 99 VAL A CA 1
ATOM 840 C C . VAL A 1 99 ? 12.681 -6.375 -19.546 1.00 95.25 99 VAL A C 1
ATOM 842 O O . VAL A 1 99 ? 13.190 -6.337 -20.662 1.00 95.25 99 VAL A O 1
ATOM 845 N N . LYS A 1 100 ? 12.230 -5.268 -18.941 1.00 94.44 100 LYS A N 1
ATOM 846 C CA . LYS A 1 100 ? 12.245 -3.957 -19.606 1.00 94.44 100 LYS A CA 1
ATOM 847 C C . LYS A 1 100 ? 13.630 -3.326 -19.706 1.00 94.44 100 LYS A C 1
ATOM 849 O O . LYS A 1 100 ? 13.872 -2.623 -20.682 1.00 94.44 100 LYS A O 1
ATOM 854 N N . VAL A 1 101 ? 14.504 -3.496 -18.707 1.00 95.38 101 VAL A N 1
ATOM 855 C CA . VAL A 1 101 ? 15.735 -2.681 -18.631 1.00 95.38 101 VAL A CA 1
ATOM 856 C C . VAL A 1 101 ? 17.030 -3.428 -18.326 1.00 95.38 101 VAL A C 1
ATOM 858 O O . VAL A 1 101 ? 18.109 -2.831 -18.400 1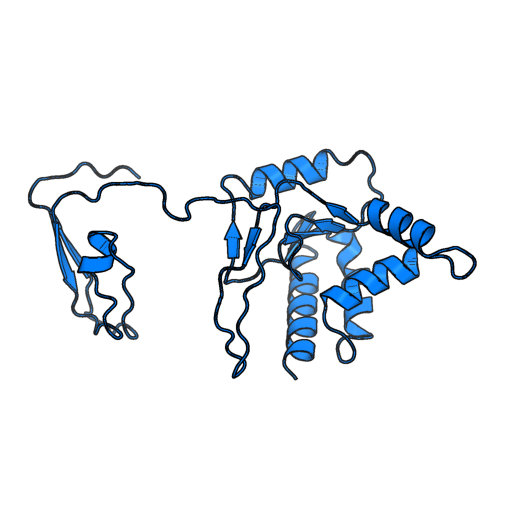.00 95.38 101 VAL A O 1
ATOM 861 N N . CYS A 1 102 ? 16.977 -4.715 -17.988 1.00 96.19 102 CYS A N 1
ATOM 862 C CA . CYS A 1 102 ? 18.188 -5.478 -17.710 1.00 96.19 102 CYS A CA 1
ATOM 863 C C . CYS A 1 102 ? 18.728 -6.120 -18.988 1.00 96.19 102 CYS A C 1
ATOM 865 O O . CYS A 1 102 ? 18.040 -6.870 -19.669 1.00 96.19 102 CYS A O 1
ATOM 867 N N . ASN A 1 103 ? 19.987 -5.814 -19.305 1.00 93.94 103 ASN A N 1
ATOM 868 C CA . ASN A 1 103 ? 20.691 -6.394 -20.442 1.00 93.94 103 ASN A CA 1
ATOM 869 C C . ASN A 1 103 ? 21.462 -7.648 -19.970 1.00 93.94 103 ASN A C 1
ATOM 871 O O . ASN A 1 103 ? 22.282 -7.502 -19.059 1.00 93.94 103 ASN A O 1
ATOM 875 N N . PRO A 1 104 ? 21.241 -8.835 -20.574 1.00 92.94 104 PRO A N 1
ATOM 876 C CA . PRO A 1 104 ? 21.943 -10.074 -20.220 1.00 92.94 104 PRO A CA 1
ATOM 877 C C . PRO A 1 104 ? 23.472 -10.018 -20.349 1.00 92.94 104 PRO A C 1
ATOM 879 O O . PRO A 1 104 ? 24.165 -10.772 -19.677 1.00 92.94 104 PRO A O 1
ATOM 882 N N . GLU A 1 105 ? 24.004 -9.129 -21.189 1.00 95.44 105 GLU A N 1
ATOM 883 C CA . GLU A 1 105 ? 25.445 -8.945 -21.409 1.00 95.44 105 GLU A CA 1
ATOM 884 C C . GLU A 1 105 ? 26.102 -8.031 -20.361 1.00 95.44 105 GLU A C 1
ATOM 886 O O . GLU A 1 105 ? 27.319 -7.841 -20.369 1.00 95.44 105 GLU A O 1
ATOM 891 N N . LYS A 1 106 ? 25.313 -7.425 -19.465 1.00 95.62 106 LYS A N 1
ATOM 892 C CA . LYS A 1 106 ? 25.799 -6.510 -18.426 1.00 95.62 106 LYS A CA 1
ATOM 893 C C . LYS A 1 106 ? 25.665 -7.112 -17.033 1.00 95.62 106 LYS A C 1
ATOM 895 O O . LYS A 1 106 ? 24.934 -8.069 -16.799 1.00 95.62 106 LYS A O 1
ATOM 900 N N . ASP A 1 107 ? 26.378 -6.512 -16.086 1.00 94.62 107 ASP A N 1
ATOM 901 C CA . ASP A 1 107 ? 26.395 -6.977 -14.706 1.00 94.62 107 ASP A CA 1
ATOM 902 C C . ASP A 1 107 ? 25.101 -6.656 -13.932 1.00 94.62 107 ASP A C 1
ATOM 904 O O . ASP A 1 107 ? 24.255 -5.841 -14.323 1.00 94.62 107 ASP A O 1
ATOM 908 N N . ALA A 1 108 ? 24.956 -7.305 -12.774 1.00 94.38 108 ALA A N 1
ATOM 909 C CA . ALA A 1 108 ? 23.808 -7.110 -11.894 1.00 94.38 108 ALA A CA 1
ATOM 910 C C . ALA A 1 108 ? 23.680 -5.653 -11.413 1.00 94.38 108 ALA A C 1
ATOM 912 O O . ALA A 1 108 ? 22.571 -5.132 -11.329 1.00 94.38 108 ALA A O 1
ATOM 913 N N . LYS A 1 109 ? 24.802 -4.956 -11.180 1.00 95.81 109 LYS A N 1
ATOM 914 C CA . LYS A 1 109 ? 24.798 -3.552 -10.738 1.00 95.81 109 LYS A CA 1
ATOM 915 C C . LYS A 1 109 ? 24.205 -2.625 -11.792 1.00 95.81 109 LYS A C 1
ATOM 917 O O . LYS A 1 109 ? 23.469 -1.698 -11.451 1.00 95.81 109 LYS A O 1
ATOM 922 N N . HIS A 1 110 ? 24.501 -2.867 -13.068 1.00 95.81 110 HIS A N 1
ATOM 923 C CA . HIS A 1 110 ? 23.865 -2.152 -14.160 1.00 95.81 110 HIS A CA 1
ATOM 924 C C . HIS A 1 110 ? 22.350 -2.372 -14.134 1.00 95.81 110 HIS A C 1
ATOM 926 O O . HIS A 1 110 ? 21.606 -1.395 -14.168 1.00 95.81 110 HIS A O 1
ATOM 932 N N . CYS A 1 111 ? 21.899 -3.628 -14.048 1.00 96.75 111 CYS A N 1
ATOM 933 C CA . CYS A 1 111 ? 20.475 -3.972 -13.968 1.00 96.75 111 CYS A CA 1
ATOM 934 C C . CYS A 1 111 ? 19.785 -3.269 -12.787 1.00 96.75 111 CYS A C 1
ATOM 936 O O . CYS A 1 111 ? 18.780 -2.590 -12.988 1.00 96.75 111 CYS A O 1
ATOM 938 N N . ASP A 1 112 ? 20.364 -3.326 -11.586 1.00 95.62 112 ASP A N 1
ATOM 939 C CA . ASP A 1 112 ? 19.810 -2.685 -10.388 1.00 95.62 112 ASP A CA 1
ATOM 940 C C . ASP A 1 112 ? 19.670 -1.168 -10.545 1.00 95.62 112 ASP A C 1
ATOM 942 O O . ASP A 1 112 ? 18.639 -0.596 -10.183 1.00 95.62 112 ASP A O 1
ATOM 946 N N . ARG A 1 113 ? 20.673 -0.508 -11.140 1.00 95.44 113 ARG A N 1
ATOM 947 C CA . ARG A 1 113 ? 20.615 0.931 -11.423 1.00 95.44 113 ARG A CA 1
ATOM 948 C C . ARG A 1 113 ? 19.500 1.266 -12.411 1.00 95.44 113 ARG A C 1
ATOM 950 O O . ARG A 1 113 ? 18.774 2.229 -12.194 1.00 95.44 113 ARG A O 1
ATOM 957 N N . GLN A 1 114 ? 19.345 0.478 -13.473 1.00 96.06 114 GLN A N 1
ATOM 958 C CA . GLN A 1 114 ? 18.274 0.711 -14.443 1.00 96.06 114 GLN A CA 1
ATOM 959 C C . GLN A 1 114 ? 16.891 0.493 -13.821 1.00 96.06 114 GLN A C 1
ATOM 961 O O . GLN A 1 114 ? 15.991 1.311 -14.005 1.00 96.06 114 GLN A O 1
ATOM 966 N N . LYS A 1 115 ? 16.726 -0.569 -13.021 1.00 96.25 115 LYS A N 1
ATOM 967 C CA . LYS A 1 115 ? 15.485 -0.813 -12.278 1.00 96.25 115 LYS A CA 1
ATOM 968 C C . LYS A 1 115 ? 15.161 0.347 -11.336 1.00 96.25 115 LYS A C 1
ATOM 970 O O . LYS A 1 115 ? 14.000 0.728 -11.241 1.00 96.25 115 LYS A O 1
ATOM 975 N N . ALA A 1 116 ? 16.160 0.924 -10.666 1.00 94.31 116 ALA A N 1
ATOM 976 C CA . ALA A 1 116 ? 15.974 2.053 -9.751 1.00 94.31 116 ALA A CA 1
ATOM 977 C C . ALA A 1 116 ? 15.490 3.340 -10.447 1.00 94.31 116 ALA A C 1
ATOM 979 O O . ALA A 1 116 ? 14.783 4.124 -9.820 1.00 94.31 116 ALA A O 1
ATOM 980 N N . ASN A 1 117 ? 15.804 3.535 -11.733 1.00 94.06 117 ASN A N 1
ATOM 981 C CA . ASN A 1 117 ? 15.285 4.666 -12.511 1.00 94.06 117 ASN A CA 1
ATOM 982 C C . ASN A 1 117 ? 13.782 4.523 -12.807 1.00 94.06 117 ASN A C 1
ATOM 984 O O . ASN A 1 117 ? 13.059 5.513 -12.830 1.00 94.06 117 ASN A O 1
ATOM 988 N N . LEU A 1 118 ? 13.303 3.289 -13.003 1.00 95.88 118 LEU A N 1
ATOM 989 C CA . LEU A 1 118 ? 11.882 3.003 -13.228 1.00 95.88 118 LEU A CA 1
ATOM 990 C C . LEU A 1 118 ? 11.081 2.837 -11.930 1.00 95.88 118 LEU A C 1
ATOM 992 O O . LEU A 1 118 ? 9.872 3.069 -11.922 1.00 95.88 118 LEU A O 1
ATOM 996 N N . ARG A 1 119 ? 11.737 2.397 -10.852 1.00 96.00 119 ARG A N 1
ATOM 997 C CA . ARG A 1 119 ? 11.144 2.129 -9.538 1.00 96.00 119 ARG A CA 1
ATOM 998 C C . ARG A 1 119 ? 11.686 3.117 -8.517 1.00 96.00 119 ARG A C 1
ATOM 1000 O O . ARG A 1 119 ? 12.668 2.840 -7.824 1.00 96.00 119 ARG A O 1
ATOM 1007 N N . ILE A 1 120 ? 11.015 4.256 -8.417 1.00 96.31 120 ILE A N 1
ATOM 1008 C CA . ILE A 1 120 ? 11.438 5.366 -7.570 1.00 96.31 120 ILE A CA 1
ATOM 1009 C C . ILE A 1 120 ? 10.771 5.232 -6.204 1.00 96.31 120 ILE A C 1
ATOM 1011 O O . ILE A 1 120 ? 9.553 5.104 -6.084 1.00 96.31 120 ILE A O 1
ATOM 1015 N N . ARG A 1 121 ? 11.578 5.269 -5.146 1.00 95.12 121 ARG A N 1
ATOM 1016 C CA . ARG A 1 121 ? 11.099 5.118 -3.773 1.00 95.12 121 ARG A CA 1
ATOM 1017 C C . ARG A 1 121 ? 10.945 6.464 -3.083 1.00 95.12 121 ARG A C 1
ATOM 1019 O O . ARG A 1 121 ? 11.906 7.225 -2.990 1.00 95.12 121 ARG A O 1
ATOM 1026 N N . PHE A 1 122 ? 9.771 6.698 -2.510 1.00 95.69 122 PHE A N 1
ATOM 1027 C CA . PHE A 1 122 ? 9.539 7.783 -1.572 1.00 95.69 122 PHE A CA 1
ATOM 1028 C C . PHE A 1 122 ? 10.108 7.433 -0.194 1.00 95.69 122 PHE A C 1
ATOM 1030 O O . PHE A 1 122 ? 9.915 6.327 0.316 1.00 95.69 122 PHE A O 1
ATOM 1037 N N . LYS A 1 123 ? 10.794 8.393 0.430 1.00 91.88 123 LYS A N 1
ATOM 1038 C CA . LYS A 1 123 ? 11.293 8.281 1.801 1.00 91.88 123 LYS A CA 1
ATOM 1039 C C . LYS A 1 123 ? 10.904 9.528 2.594 1.00 91.88 123 LYS A C 1
ATOM 1041 O O . LYS A 1 123 ? 11.093 10.630 2.083 1.00 91.88 123 LYS A O 1
ATOM 1046 N N . PRO A 1 124 ? 10.430 9.386 3.843 1.00 92.69 124 PRO A N 1
ATOM 1047 C CA . PRO A 1 124 ? 10.194 8.133 4.576 1.00 92.69 124 PRO A CA 1
ATOM 1048 C C . PRO A 1 124 ? 8.953 7.367 4.074 1.00 92.69 124 PRO A C 1
ATOM 1050 O O . PRO A 1 124 ? 8.036 7.985 3.542 1.00 92.69 124 PRO A O 1
ATOM 1053 N N . SER A 1 125 ? 8.879 6.048 4.291 1.00 94.25 125 SER A N 1
ATOM 1054 C CA . SER A 1 125 ? 7.711 5.239 3.889 1.00 94.25 125 SER A CA 1
ATOM 1055 C C . SER A 1 125 ? 6.419 5.791 4.508 1.00 94.25 125 SER A C 1
ATOM 1057 O O . SER A 1 125 ? 6.412 6.241 5.659 1.00 94.25 125 SER A O 1
ATOM 1059 N N . LEU A 1 126 ? 5.318 5.751 3.754 1.00 94.88 126 LEU A N 1
ATOM 1060 C CA . LEU A 1 126 ? 4.006 6.257 4.172 1.00 94.88 126 LEU A CA 1
ATOM 1061 C C . LEU A 1 126 ? 3.083 5.177 4.728 1.00 94.88 126 LEU A C 1
ATOM 1063 O O . LEU A 1 126 ? 2.097 5.528 5.375 1.00 94.88 126 LEU A O 1
ATOM 1067 N N . PHE A 1 127 ? 3.392 3.899 4.494 1.00 94.06 127 PHE A N 1
ATOM 1068 C CA . PHE A 1 127 ? 2.559 2.772 4.911 1.00 94.06 127 PHE A CA 1
ATOM 1069 C C . PHE A 1 127 ? 3.348 1.718 5.690 1.00 94.06 127 PHE A C 1
ATOM 1071 O O . PHE A 1 127 ? 4.518 1.463 5.404 1.00 94.06 127 PHE A O 1
ATOM 1078 N N . GLN A 1 128 ? 2.681 1.084 6.656 1.00 91.06 128 GLN A N 1
ATOM 1079 C CA . GLN A 1 128 ? 3.201 -0.038 7.434 1.00 91.06 128 GLN A CA 1
ATOM 1080 C C . GLN A 1 128 ? 2.115 -1.089 7.637 1.00 91.06 128 GLN A C 1
ATOM 1082 O O . GLN A 1 128 ? 1.086 -0.807 8.241 1.00 91.06 128 GLN A O 1
ATOM 1087 N N . HIS A 1 129 ? 2.396 -2.324 7.234 1.00 87.00 129 HIS A N 1
ATOM 1088 C CA . HIS A 1 129 ? 1.566 -3.484 7.556 1.00 87.00 129 HIS A CA 1
ATOM 1089 C C . HIS A 1 129 ? 1.559 -3.756 9.074 1.00 87.00 129 HIS A C 1
ATOM 1091 O O . HIS A 1 129 ? 2.619 -3.798 9.717 1.00 87.00 129 HIS A O 1
ATOM 1097 N N . VAL A 1 130 ? 0.385 -3.947 9.671 1.00 84.25 130 VAL A N 1
ATOM 1098 C CA . VAL A 1 130 ? 0.218 -4.183 11.116 1.00 84.25 130 VAL A CA 1
ATOM 1099 C C . VAL A 1 130 ? -0.327 -5.561 11.469 1.00 84.25 130 VAL A C 1
ATOM 1101 O O . VAL A 1 130 ? -0.203 -5.946 12.630 1.00 84.25 130 VAL A O 1
ATOM 1104 N N . GLY A 1 131 ? -0.823 -6.340 10.505 1.00 77.56 131 GLY A N 1
ATOM 1105 C CA . GLY A 1 131 ? -1.230 -7.724 10.744 1.00 77.56 131 GLY A CA 1
ATOM 1106 C C . GLY A 1 131 ? -0.055 -8.604 11.184 1.00 77.56 131 GLY A C 1
ATOM 1107 O O . GLY A 1 131 ? 0.857 -8.872 10.404 1.00 77.56 131 GLY A O 1
ATOM 1108 N N . THR A 1 132 ? -0.052 -9.056 12.442 1.00 77.06 132 THR A N 1
ATOM 1109 C CA . THR A 1 132 ? 1.003 -9.935 12.991 1.00 77.06 132 THR A CA 1
ATOM 1110 C C . THR A 1 132 ? 0.709 -11.412 12.736 1.00 77.06 132 THR A C 1
ATOM 1112 O O . THR A 1 132 ? 1.623 -12.206 12.514 1.00 77.06 132 THR A O 1
ATOM 1115 N N . HIS A 1 133 ? -0.570 -11.788 12.764 1.00 76.50 133 HIS A N 1
ATOM 1116 C CA . HIS A 1 133 ? -1.036 -13.157 12.569 1.00 76.50 133 HIS A CA 1
ATOM 1117 C C . HIS A 1 133 ? -1.754 -13.266 11.232 1.00 76.50 133 HIS A C 1
ATOM 1119 O O . HIS A 1 133 ? -2.748 -12.587 10.994 1.00 76.50 133 HIS A O 1
ATOM 1125 N N . SER A 1 134 ? -1.247 -14.130 10.360 1.00 75.75 134 SER A N 1
ATOM 1126 C CA . SER A 1 134 ? -1.912 -14.432 9.100 1.00 75.75 134 SER A CA 1
ATOM 1127 C C . SER A 1 134 ? -3.044 -15.432 9.321 1.00 75.75 134 SER A C 1
ATOM 1129 O O . SER A 1 134 ? -2.950 -16.318 10.169 1.00 75.75 134 SER A O 1
ATOM 1131 N N . SER A 1 135 ? -4.069 -15.362 8.473 1.00 72.62 135 SER A N 1
ATOM 1132 C CA . SER A 1 135 ? -5.074 -16.421 8.322 1.00 72.62 135 SER A CA 1
ATOM 1133 C C . SER A 1 135 ? -4.483 -17.752 7.832 1.00 72.62 135 SER A C 1
ATOM 1135 O O . SER A 1 135 ? -5.121 -18.797 7.943 1.00 72.62 135 SER A O 1
ATOM 1137 N N . LEU A 1 136 ? -3.254 -17.746 7.302 1.00 73.56 136 LEU A N 1
ATOM 1138 C CA . LEU A 1 136 ? -2.505 -18.958 6.986 1.00 73.56 136 LEU A CA 1
ATOM 1139 C C . LEU A 1 136 ? -1.898 -19.551 8.262 1.00 73.56 136 LEU A C 1
ATOM 1141 O O . LEU A 1 136 ? -1.099 -18.899 8.938 1.00 73.56 136 LEU A O 1
ATOM 1145 N N . ALA A 1 137 ? -2.236 -20.811 8.545 1.00 75.81 137 ALA A N 1
ATOM 1146 C CA . ALA A 1 137 ? -1.774 -21.529 9.729 1.00 75.81 137 ALA A CA 1
ATOM 1147 C C . ALA A 1 137 ? -0.247 -21.423 9.912 1.00 75.81 137 ALA A C 1
ATOM 1149 O O . ALA A 1 137 ? 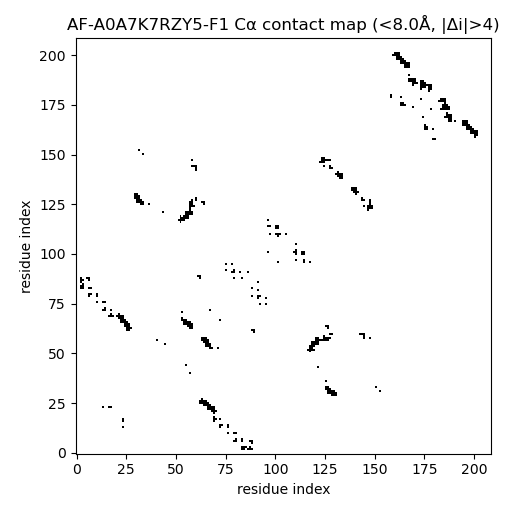0.527 -21.719 9.000 1.00 75.81 137 ALA A O 1
ATOM 1150 N N . GLY A 1 138 ? 0.175 -20.971 11.096 1.00 77.44 138 GLY A N 1
ATOM 1151 C CA . GLY A 1 138 ? 1.585 -20.853 11.484 1.00 77.44 138 GLY A CA 1
ATOM 1152 C C . GLY A 1 138 ? 2.347 -19.664 10.886 1.00 77.44 138 GLY A C 1
ATOM 1153 O O . GLY A 1 138 ? 3.518 -19.474 11.215 1.00 77.44 138 GLY A O 1
ATOM 1154 N N . LYS A 1 139 ? 1.728 -18.832 10.037 1.00 77.69 139 LYS A N 1
ATOM 1155 C CA . LYS A 1 139 ? 2.414 -17.691 9.418 1.00 77.69 139 LYS A CA 1
ATOM 1156 C C . LYS A 1 139 ? 2.290 -16.440 10.293 1.00 77.69 139 LYS A C 1
ATOM 1158 O O . LYS A 1 139 ? 1.252 -15.781 10.331 1.00 77.69 139 LYS A O 1
ATOM 1163 N N . ILE A 1 140 ? 3.391 -16.096 10.958 1.00 80.06 140 ILE A N 1
ATOM 1164 C CA . ILE A 1 140 ? 3.543 -14.864 11.742 1.00 80.06 140 ILE A CA 1
ATOM 1165 C C . ILE A 1 140 ? 4.332 -13.847 10.912 1.00 80.06 140 ILE A C 1
ATOM 1167 O O . ILE A 1 140 ? 5.442 -14.136 10.464 1.00 80.06 140 ILE A O 1
ATOM 1171 N N . GLN A 1 141 ? 3.773 -12.655 10.720 1.00 78.69 141 GLN A N 1
ATOM 1172 C CA . GLN A 1 141 ? 4.416 -11.554 10.013 1.00 78.69 141 GLN A CA 1
ATOM 1173 C C . GLN A 1 141 ? 5.095 -10.615 11.017 1.00 78.69 141 GLN A C 1
ATOM 1175 O O . GLN A 1 141 ? 4.439 -9.921 11.790 1.00 78.69 141 GLN A O 1
ATOM 1180 N N . LYS A 1 142 ? 6.431 -10.601 11.010 1.00 82.56 142 LYS A N 1
ATOM 1181 C CA . LYS A 1 142 ? 7.256 -9.750 11.890 1.00 82.56 142 LYS A CA 1
ATOM 1182 C C . LYS A 1 142 ? 7.947 -8.608 11.143 1.00 82.56 142 LYS A C 1
ATOM 1184 O O . LYS A 1 142 ? 8.647 -7.814 11.768 1.00 82.56 142 LYS A O 1
ATOM 1189 N N . LEU A 1 143 ? 7.795 -8.534 9.819 1.00 82.62 143 LEU A N 1
ATOM 1190 C CA . LEU A 1 143 ? 8.454 -7.517 9.011 1.00 82.62 143 LEU A CA 1
ATOM 1191 C C . LEU A 1 143 ? 7.897 -6.128 9.333 1.00 82.62 143 LEU A C 1
ATOM 1193 O O . LEU A 1 143 ? 6.688 -5.901 9.380 1.00 82.62 143 LEU A O 1
ATOM 1197 N N . LYS A 1 144 ? 8.820 -5.191 9.535 1.00 84.44 144 LYS A N 1
ATOM 1198 C CA . LYS A 1 144 ? 8.553 -3.766 9.701 1.00 84.44 144 LYS A CA 1
ATOM 1199 C C . LYS A 1 144 ? 9.349 -3.001 8.656 1.00 84.44 144 LYS A C 1
ATOM 1201 O O . LYS A 1 144 ? 10.486 -3.360 8.345 1.00 84.44 144 LYS A O 1
ATOM 1206 N N . ASP A 1 145 ? 8.726 -1.977 8.098 1.00 82.44 145 ASP A N 1
ATOM 1207 C CA . ASP A 1 145 ? 9.348 -1.085 7.142 1.00 82.44 145 ASP A CA 1
ATOM 1208 C C . ASP A 1 145 ? 10.283 -0.155 7.918 1.00 82.44 145 ASP A C 1
ATOM 1210 O O . ASP A 1 145 ? 9.852 0.629 8.768 1.00 82.44 145 ASP A O 1
ATOM 1214 N N . LYS A 1 146 ? 11.586 -0.284 7.660 1.00 85.50 146 LYS A N 1
ATOM 1215 C CA . LYS A 1 146 ? 12.625 0.453 8.389 1.00 85.50 146 LYS A CA 1
ATOM 1216 C C . LYS A 1 146 ? 12.490 1.967 8.209 1.00 85.50 146 LYS A C 1
ATOM 1218 O O . LYS A 1 146 ? 12.851 2.710 9.117 1.00 85.50 146 LYS A O 1
ATOM 1223 N N . ASP A 1 147 ? 11.925 2.405 7.084 1.00 85.75 147 ASP A N 1
ATOM 1224 C CA . ASP A 1 147 ? 11.792 3.816 6.727 1.00 85.75 147 ASP A CA 1
ATOM 1225 C C . ASP A 1 147 ? 10.431 4.404 7.153 1.00 85.75 147 ASP A C 1
ATOM 1227 O O . ASP A 1 147 ? 10.213 5.605 6.996 1.00 85.75 147 ASP A O 1
ATOM 1231 N N . PHE A 1 148 ? 9.501 3.610 7.707 1.00 83.81 148 PHE A N 1
ATOM 1232 C CA . PHE A 1 148 ? 8.208 4.129 8.185 1.00 83.81 148 PHE A CA 1
ATOM 1233 C C . PHE A 1 148 ? 8.356 4.969 9.463 1.00 83.81 148 PHE A C 1
ATOM 1235 O O . PHE A 1 148 ? 7.674 5.984 9.631 1.00 83.81 148 PHE A O 1
ATOM 1242 N N . GLY A 1 149 ? 9.301 4.606 10.333 1.00 77.31 149 GLY A N 1
ATOM 1243 C CA . GLY A 1 149 ? 9.526 5.253 11.627 1.00 77.31 149 GLY A CA 1
ATOM 1244 C C . GLY A 1 149 ? 8.555 4.792 12.723 1.00 77.31 149 GLY A C 1
ATOM 1245 O O . GLY A 1 149 ? 7.646 3.995 12.498 1.00 77.31 149 GLY A O 1
ATOM 1246 N N . LYS A 1 150 ? 8.757 5.285 13.951 1.00 66.12 150 LYS A N 1
ATOM 1247 C CA . LYS A 1 150 ? 7.886 5.003 15.103 1.00 66.12 150 LYS A CA 1
ATOM 1248 C C . LYS A 1 150 ? 6.790 6.066 15.183 1.00 66.12 150 LYS A C 1
ATOM 1250 O O . LYS A 1 150 ? 6.939 7.046 15.903 1.00 66.12 150 LYS A O 1
ATOM 1255 N N . HIS A 1 151 ? 5.706 5.902 14.431 1.00 61.72 151 HIS A N 1
ATOM 1256 C CA . HIS A 1 151 ? 4.520 6.737 14.630 1.00 61.72 151 HIS A CA 1
ATOM 1257 C C . HIS A 1 151 ? 3.588 6.097 15.654 1.00 61.72 151 HIS A C 1
ATOM 1259 O O . HIS A 1 151 ? 3.235 4.923 15.539 1.00 61.72 151 HIS A O 1
ATOM 1265 N N . ALA A 1 152 ? 3.178 6.883 16.651 1.00 58.41 152 ALA A N 1
ATOM 1266 C CA . ALA A 1 152 ? 2.101 6.496 17.545 1.00 58.41 152 ALA A CA 1
ATOM 1267 C C . ALA A 1 152 ? 0.810 6.372 16.723 1.00 58.41 152 ALA A C 1
ATOM 1269 O O . ALA A 1 152 ? 0.326 7.348 16.154 1.00 58.41 152 ALA A O 1
ATOM 1270 N N . LEU A 1 153 ? 0.265 5.157 16.649 1.00 59.44 153 LEU A N 1
ATOM 1271 C CA . LEU A 1 153 ? -1.000 4.864 15.960 1.00 59.44 153 LEU A CA 1
ATOM 1272 C C . LEU A 1 153 ? -2.197 5.557 16.618 1.00 59.44 153 LEU A C 1
ATOM 1274 O O . LEU A 1 153 ? -3.255 5.702 16.014 1.00 59.44 153 LEU A O 1
ATOM 1278 N N . ARG A 1 154 ? -2.027 5.970 17.875 1.00 60.47 154 ARG A N 1
ATOM 1279 C CA . ARG A 1 154 ? -3.018 6.682 18.667 1.00 60.47 154 ARG A CA 1
ATOM 1280 C C . ARG A 1 154 ? -2.560 8.123 18.822 1.00 60.47 154 ARG A C 1
ATOM 1282 O O . ARG A 1 154 ? -1.500 8.380 19.386 1.00 60.47 154 ARG A O 1
ATOM 1289 N N . LYS A 1 155 ? -3.380 9.060 18.346 1.00 64.81 155 LYS A N 1
ATOM 1290 C CA . LYS A 1 155 ? -3.271 10.456 18.766 1.00 64.81 155 LYS A CA 1
ATOM 1291 C C . LYS A 1 155 ? -3.646 10.498 20.242 1.00 64.81 155 LYS A C 1
ATOM 1293 O O . LYS A 1 155 ? -4.728 10.028 20.603 1.00 64.81 155 LYS A O 1
ATOM 1298 N N . GLU A 1 156 ? -2.759 10.998 21.091 1.00 66.81 156 GLU A N 1
ATOM 1299 C CA . GLU A 1 156 ? -3.070 11.137 22.509 1.00 66.81 156 GLU A CA 1
ATOM 1300 C C . GLU A 1 156 ? -4.261 12.085 22.674 1.00 66.81 156 GLU A C 1
ATOM 1302 O O . GLU A 1 156 ? -4.243 13.230 22.230 1.00 66.81 156 GLU A O 1
ATOM 1307 N N . HIS A 1 157 ? -5.333 11.568 23.261 1.00 75.38 157 HIS A N 1
ATOM 1308 C CA . HIS A 1 157 ? -6.523 12.318 23.640 1.00 75.38 157 HIS A CA 1
ATOM 1309 C C . HIS A 1 157 ? -7.064 11.709 24.924 1.00 75.38 157 HIS A C 1
ATOM 1311 O O . HIS A 1 157 ? -6.956 10.498 25.121 1.00 75.38 157 HIS A O 1
ATOM 1317 N N . VAL A 1 158 ? -7.607 12.531 25.813 1.00 82.75 158 VAL A N 1
ATOM 1318 C CA . VAL A 1 158 ? -8.216 12.061 27.058 1.00 82.75 158 VAL A CA 1
ATOM 1319 C C . VAL A 1 158 ? -9.719 12.037 26.851 1.00 82.75 158 VAL A C 1
ATOM 1321 O O . VAL A 1 158 ? -10.316 13.067 26.540 1.00 82.75 158 VAL A O 1
ATOM 1324 N N . ASN A 1 159 ? -10.321 10.859 27.006 1.00 89.12 159 ASN A N 1
ATOM 1325 C CA . ASN A 1 159 ? -11.768 10.748 26.966 1.00 89.12 159 ASN A CA 1
ATOM 1326 C C . ASN A 1 159 ? -12.359 11.423 28.214 1.00 89.12 159 ASN A C 1
ATOM 1328 O O . ASN A 1 159 ? -11.835 11.230 29.316 1.00 89.12 159 ASN A O 1
ATOM 1332 N N . PRO A 1 160 ? -13.421 12.230 28.073 1.00 91.50 160 PRO A N 1
ATOM 1333 C CA . PRO A 1 160 ? -14.065 12.851 29.222 1.00 91.50 160 PRO A CA 1
ATOM 1334 C C . PRO A 1 160 ? -14.661 11.775 30.147 1.00 91.50 160 PRO A C 1
ATOM 1336 O O . PRO A 1 160 ? -15.019 10.698 29.677 1.00 91.50 160 PRO A O 1
ATOM 1339 N N . PRO A 1 161 ? -14.811 12.014 31.457 1.00 92.31 161 PRO A N 1
ATOM 1340 C CA . PRO A 1 161 ? -15.404 11.022 32.352 1.00 92.31 161 PRO A CA 1
ATOM 1341 C C . PRO A 1 161 ? -16.824 10.628 31.916 1.00 92.31 161 PRO A C 1
ATOM 1343 O O . PRO A 1 161 ? -17.694 11.492 31.755 1.00 92.31 161 PRO A O 1
ATOM 1346 N N . ALA A 1 162 ? -17.056 9.327 31.733 1.00 94.38 162 ALA A N 1
ATOM 1347 C CA . ALA A 1 162 ? -18.348 8.774 31.343 1.00 94.38 162 ALA A CA 1
ATOM 1348 C C . ALA A 1 162 ? -18.546 7.370 31.916 1.00 94.38 162 ALA A C 1
ATOM 1350 O O . ALA A 1 162 ? -17.587 6.621 32.075 1.00 94.38 162 ALA A O 1
ATOM 1351 N N . GLU A 1 163 ? -19.801 7.013 32.159 1.00 96.19 163 GLU A N 1
ATOM 1352 C CA . GLU A 1 163 ? -20.230 5.629 32.334 1.00 96.19 163 GLU A CA 1
ATOM 1353 C C . GLU A 1 163 ? -20.455 5.023 30.940 1.00 96.19 163 GLU A C 1
ATOM 1355 O O . GLU A 1 163 ? -21.265 5.537 30.157 1.00 96.19 163 GLU A O 1
ATOM 1360 N N . VAL A 1 164 ? -19.730 3.952 30.611 1.00 96.75 164 VAL A N 1
ATOM 1361 C CA . VAL A 1 164 ? -19.857 3.263 29.321 1.00 96.75 164 VAL A CA 1
ATOM 1362 C C . VAL A 1 164 ? -20.521 1.907 29.498 1.00 96.75 164 VAL A C 1
ATOM 1364 O O . VAL A 1 164 ? -20.227 1.157 30.418 1.00 96.75 164 VAL A O 1
ATOM 1367 N N . SER A 1 165 ? -21.475 1.585 28.630 1.00 96.88 165 SER A N 1
ATOM 1368 C CA . SER A 1 165 ? -22.208 0.318 28.702 1.00 96.88 165 SER A CA 1
ATOM 1369 C C . SER A 1 165 ? -22.608 -0.167 27.320 1.00 96.88 165 SER A C 1
ATOM 1371 O O . SER A 1 165 ? -22.800 0.620 26.394 1.00 96.88 165 SER A O 1
ATOM 1373 N N . THR A 1 166 ? -22.734 -1.479 27.170 1.00 97.56 166 THR A N 1
ATOM 1374 C CA . THR A 1 166 ? -23.147 -2.104 25.917 1.00 97.56 166 THR A CA 1
ATOM 1375 C C . THR A 1 166 ? -23.908 -3.392 26.186 1.00 97.56 166 THR A C 1
ATOM 1377 O O . THR A 1 166 ? -23.621 -4.078 27.165 1.00 97.56 166 THR A O 1
ATOM 1380 N N . SER A 1 167 ? -24.878 -3.711 25.330 1.00 97.44 167 SER A N 1
ATOM 1381 C CA . SER A 1 167 ? -25.512 -5.035 25.304 1.00 97.44 167 SER A CA 1
ATOM 1382 C C . SER A 1 167 ? -24.719 -6.052 24.482 1.00 97.44 167 SER A C 1
ATOM 1384 O O . SER A 1 167 ? -24.967 -7.251 24.599 1.00 97.44 167 SER A O 1
ATOM 1386 N N . LEU A 1 168 ? -23.761 -5.597 23.663 1.00 97.31 168 LEU A N 1
ATOM 1387 C CA . LEU A 1 168 ? -23.003 -6.480 22.791 1.00 97.31 168 LEU A CA 1
ATOM 1388 C C . LEU A 1 168 ? -22.157 -7.449 23.624 1.00 97.31 168 LEU A C 1
ATOM 1390 O O . LEU A 1 168 ? -21.395 -7.050 24.509 1.00 97.31 168 LEU A O 1
ATOM 1394 N N . LYS A 1 169 ? -22.233 -8.738 23.281 1.00 95.81 169 LYS A N 1
ATOM 1395 C CA . LYS A 1 169 ? -21.402 -9.769 23.907 1.00 95.81 169 LYS A CA 1
ATOM 1396 C C . LYS A 1 169 ? -19.935 -9.533 23.551 1.00 95.81 169 LYS A C 1
ATOM 1398 O O . LYS A 1 169 ? -19.558 -9.583 22.379 1.00 95.81 169 LYS A O 1
ATOM 1403 N N . THR A 1 170 ? -19.102 -9.311 24.562 1.00 95.69 170 THR A N 1
ATOM 1404 C CA . THR A 1 170 ? -17.673 -9.052 24.371 1.00 95.69 170 THR A CA 1
ATOM 1405 C C . THR A 1 17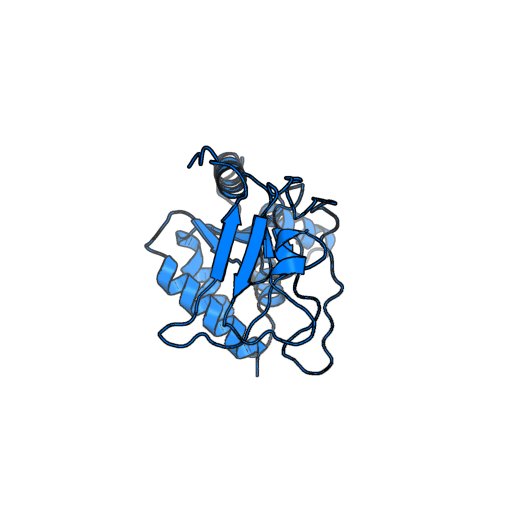0 ? -16.927 -10.325 23.984 1.00 95.69 170 THR A C 1
ATOM 1407 O O . THR A 1 170 ? -17.180 -11.412 24.510 1.00 95.69 170 THR A O 1
ATOM 1410 N N . TYR A 1 171 ? -15.986 -10.190 23.056 1.00 92.25 171 TYR A N 1
ATOM 1411 C CA . TYR A 1 171 ? -15.044 -11.236 22.703 1.00 92.25 171 TYR A CA 1
ATOM 1412 C C . TYR A 1 171 ? -13.876 -11.202 23.692 1.00 92.25 171 TYR A C 1
ATOM 1414 O O . TYR A 1 171 ? -13.171 -10.200 23.808 1.00 92.25 171 TYR A O 1
ATOM 1422 N N . GLN A 1 172 ? -13.668 -12.305 24.413 1.00 92.94 172 GLN A N 1
ATOM 1423 C CA . GLN A 1 172 ? -12.617 -12.429 25.428 1.00 92.94 172 GLN A CA 1
ATOM 1424 C C . GLN A 1 172 ? -12.637 -11.261 26.441 1.00 92.94 172 GLN A C 1
ATOM 1426 O O . GLN A 1 172 ? -13.670 -10.979 27.042 1.00 92.94 172 GLN A O 1
ATOM 1431 N N . HIS A 1 173 ? -11.495 -10.601 26.645 1.00 92.19 173 HIS A N 1
ATOM 1432 C CA . HIS A 1 173 ? -11.280 -9.542 27.628 1.00 92.19 173 HIS A CA 1
ATOM 1433 C C . HIS A 1 173 ? -11.284 -8.131 27.013 1.00 92.19 173 HIS A C 1
ATOM 1435 O O . HIS A 1 173 ? -10.864 -7.190 27.690 1.00 92.19 173 HIS A O 1
ATOM 1441 N N . PHE A 1 174 ? -11.727 -7.981 25.759 1.00 93.88 174 PHE A N 1
ATOM 1442 C CA . PHE A 1 174 ? -11.711 -6.731 24.988 1.00 93.88 174 PHE A CA 1
ATOM 1443 C C . PHE A 1 174 ? -13.002 -5.923 25.203 1.00 93.88 174 PHE A C 1
ATOM 1445 O O . PHE A 1 174 ? -13.883 -5.871 24.342 1.00 93.88 174 PHE A O 1
ATOM 1452 N N . THR A 1 175 ? -13.158 -5.347 26.398 1.00 95.75 175 THR A N 1
ATOM 1453 C CA . THR A 1 175 ? -14.385 -4.650 26.825 1.00 95.75 175 THR A CA 1
ATOM 1454 C C . THR A 1 175 ? -14.468 -3.203 26.324 1.00 95.75 175 THR A C 1
ATOM 1456 O O . THR A 1 175 ? -13.465 -2.582 25.969 1.00 95.75 175 THR A O 1
ATOM 1459 N N . LEU A 1 176 ? -15.685 -2.641 26.317 1.00 96.19 176 LEU A N 1
ATOM 1460 C CA . LEU A 1 176 ? -15.918 -1.238 25.951 1.00 96.19 176 LEU A CA 1
ATOM 1461 C C . LEU A 1 176 ? -15.205 -0.275 26.912 1.00 96.19 176 LEU A C 1
ATOM 1463 O O . LEU A 1 176 ? -14.627 0.714 26.468 1.00 96.19 176 LEU A O 1
ATOM 1467 N N . GLU A 1 177 ? -15.199 -0.601 28.208 1.00 94.94 177 GLU A N 1
ATOM 1468 C CA . GLU A 1 177 ? -14.488 0.138 29.259 1.00 94.94 177 GLU A CA 1
ATOM 1469 C C . GLU A 1 177 ? -13.003 0.305 28.916 1.00 94.94 177 GLU A C 1
ATOM 1471 O O . GLU A 1 177 ? -12.484 1.417 28.908 1.00 94.94 177 GLU A O 1
ATOM 1476 N N . LYS A 1 178 ? -12.328 -0.786 28.528 1.00 93.06 178 LYS A N 1
ATOM 1477 C CA . LYS A 1 178 ? -10.904 -0.757 28.171 1.00 93.06 178 LYS A CA 1
ATOM 1478 C C . LYS A 1 178 ? -10.622 0.103 26.950 1.00 93.06 178 LYS A C 1
ATOM 1480 O O . LYS A 1 178 ? -9.607 0.797 26.915 1.00 93.06 178 LYS A O 1
ATOM 1485 N N . ALA A 1 179 ? -11.510 0.075 25.957 1.00 92.44 179 ALA A N 1
ATOM 1486 C CA . ALA A 1 179 ? -11.402 0.959 24.803 1.00 92.44 179 ALA A CA 1
ATOM 1487 C C . ALA A 1 179 ? -11.548 2.429 25.215 1.00 92.44 179 ALA A C 1
ATOM 1489 O O . ALA A 1 179 ? -10.772 3.277 24.776 1.00 92.44 179 ALA A O 1
ATOM 1490 N N . TYR A 1 180 ? -12.502 2.723 26.101 1.00 93.12 180 TYR A N 1
ATOM 1491 C CA . TYR A 1 180 ? -12.763 4.072 26.587 1.00 93.12 180 TYR A CA 1
ATOM 1492 C C . TYR A 1 180 ? -11.642 4.618 27.482 1.00 93.12 180 TYR A C 1
ATOM 1494 O O . TYR A 1 180 ? -11.239 5.771 27.342 1.00 93.12 180 TYR A O 1
ATOM 1502 N N . LEU A 1 181 ? -11.071 3.786 28.351 1.00 91.19 181 LEU A N 1
ATOM 1503 C CA . LEU A 1 181 ? -9.932 4.138 29.206 1.00 91.19 181 LEU A CA 1
ATOM 1504 C C . LEU A 1 181 ? -8.589 4.109 28.458 1.00 91.19 181 LEU A C 1
ATOM 1506 O O . LEU A 1 181 ? -7.568 4.547 28.991 1.00 91.19 181 LEU A O 1
ATOM 1510 N N . ARG A 1 182 ? -8.594 3.671 27.190 1.00 86.25 182 ARG A N 1
ATOM 1511 C CA . ARG A 1 182 ? -7.416 3.486 26.321 1.00 86.25 182 ARG A CA 1
ATOM 1512 C C . ARG A 1 182 ? -6.459 2.392 26.802 1.00 86.25 182 ARG A C 1
ATOM 1514 O O . ARG A 1 182 ? -5.333 2.319 26.310 1.00 86.25 182 ARG A O 1
ATOM 1521 N N . GLU A 1 183 ? -6.907 1.537 27.711 1.00 88.06 183 GLU A N 1
ATOM 1522 C CA . GLU A 1 183 ? -6.162 0.366 28.170 1.00 88.06 183 GLU A CA 1
ATOM 1523 C C . GLU A 1 183 ? -6.008 -0.661 27.043 1.00 88.06 183 GLU A C 1
ATOM 1525 O O . GLU A 1 183 ? -4.950 -1.264 26.8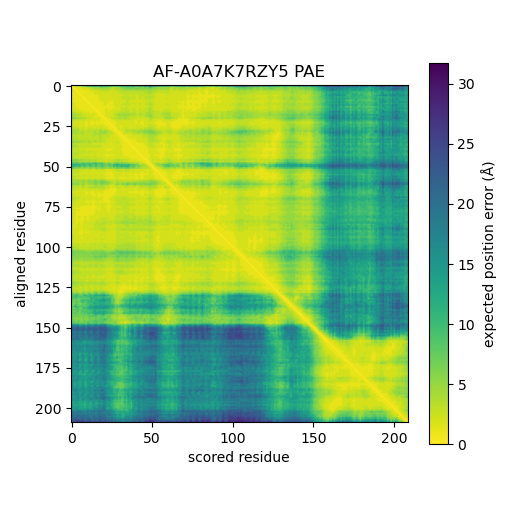99 1.00 88.06 183 GLU A O 1
ATOM 1530 N N . ASP A 1 184 ? -7.041 -0.819 26.205 1.00 86.62 184 ASP A N 1
ATOM 1531 C CA . ASP A 1 184 ? -7.048 -1.776 25.095 1.00 86.62 184 ASP A CA 1
ATOM 1532 C C . ASP A 1 184 ? -8.006 -1.331 23.966 1.00 86.62 184 ASP A C 1
ATOM 1534 O O . ASP A 1 184 ? -8.179 -0.128 23.740 1.00 86.62 184 ASP A O 1
ATOM 1538 N N . PHE A 1 185 ? -8.592 -2.261 23.210 1.00 88.75 185 PHE A N 1
ATOM 1539 C CA . PHE A 1 185 ? -9.674 -2.033 22.247 1.00 88.75 185 PHE A CA 1
ATOM 1540 C C . PHE A 1 185 ? -10.951 -2.801 22.628 1.00 88.75 185 PHE A C 1
ATOM 1542 O O . PHE A 1 185 ? -10.943 -3.673 23.496 1.00 88.75 185 PHE A O 1
ATOM 1549 N N . PHE A 1 186 ? -12.063 -2.461 21.971 1.00 95.06 186 PHE A N 1
ATOM 1550 C CA . PHE A 1 186 ? -13.346 -3.141 22.131 1.00 95.06 186 PHE A CA 1
ATOM 1551 C C . PHE A 1 186 ? -13.529 -4.140 20.992 1.00 95.06 186 PHE A C 1
ATOM 1553 O O . PHE A 1 186 ? -13.465 -3.756 19.824 1.00 95.06 186 PHE A O 1
ATOM 1560 N N . TRP A 1 187 ? -13.775 -5.405 21.325 1.00 94.38 187 TRP A N 1
ATOM 1561 C CA . TRP A 1 187 ? -14.103 -6.442 20.351 1.00 94.38 187 TRP A CA 1
ATOM 1562 C C . TRP A 1 187 ? -15.342 -7.179 20.833 1.00 94.38 187 TRP A C 1
ATOM 1564 O O . TRP A 1 187 ? -15.347 -7.755 21.918 1.00 94.38 187 TRP A O 1
ATOM 1574 N N . ALA A 1 188 ? -16.398 -7.159 20.030 1.00 96.00 188 ALA A N 1
ATOM 1575 C CA . ALA A 1 188 ? -17.640 -7.860 20.308 1.00 96.00 188 ALA A CA 1
ATOM 1576 C C . ALA A 1 188 ? -18.042 -8.785 19.156 1.00 96.00 188 ALA A C 1
ATOM 1578 O O . ALA A 1 188 ? -17.531 -8.677 18.039 1.00 96.00 188 ALA A O 1
ATOM 1579 N N . PHE A 1 189 ? -18.955 -9.707 19.451 1.00 94.00 189 PHE A N 1
ATOM 1580 C CA . PHE A 1 189 ? -19.603 -10.540 18.440 1.00 94.00 189 PHE A CA 1
ATOM 1581 C C . PHE A 1 189 ? -20.572 -9.722 17.573 1.00 94.00 189 PHE A C 1
ATOM 1583 O O . PHE A 1 189 ? -20.877 -8.567 17.874 1.00 94.00 189 PHE A O 1
ATOM 1590 N N . THR A 1 190 ? -21.044 -10.333 16.483 1.00 94.50 190 THR A N 1
ATOM 1591 C CA . THR A 1 190 ? -21.966 -9.714 15.525 1.00 94.50 190 THR A CA 1
ATOM 1592 C C . THR A 1 190 ? -23.186 -9.111 16.235 1.00 94.50 190 THR A C 1
ATOM 1594 O O . THR A 1 190 ? -23.869 -9.845 16.952 1.00 94.50 190 THR A O 1
ATOM 1597 N N . PRO A 1 191 ? -23.467 -7.807 16.045 1.00 95.50 191 PRO A N 1
ATOM 1598 C CA . PRO A 1 191 ? -24.600 -7.150 16.683 1.00 95.50 191 PRO A CA 1
ATOM 1599 C C . PRO A 1 191 ? -25.932 -7.639 16.110 1.00 95.50 191 PRO A C 1
ATOM 1601 O O . PRO A 1 191 ? -26.032 -8.011 14.938 1.00 95.50 191 PRO A O 1
ATOM 1604 N N . THR A 1 192 ? -26.967 -7.582 16.938 1.00 95.94 192 THR A N 1
ATOM 1605 C CA . THR A 1 192 ? -28.357 -7.894 16.603 1.00 95.94 192 THR A CA 1
ATOM 1606 C C . THR A 1 192 ? -29.244 -6.657 16.733 1.00 95.94 192 THR A C 1
ATOM 1608 O O . THR A 1 192 ? -28.853 -5.638 17.307 1.00 95.94 192 THR A O 1
ATOM 1611 N N . ALA A 1 193 ? -30.446 -6.705 16.154 1.00 96.56 193 ALA A N 1
ATOM 1612 C CA . ALA A 1 193 ? -31.386 -5.594 16.255 1.00 96.56 193 ALA A CA 1
ATOM 1613 C C . ALA A 1 193 ? -31.730 -5.313 17.730 1.00 96.56 193 ALA A C 1
ATOM 1615 O O . ALA A 1 193 ? -32.165 -6.209 18.448 1.00 96.56 193 ALA A O 1
ATOM 1616 N N . GLY A 1 194 ? -31.539 -4.064 18.164 1.00 96.25 194 GLY A N 1
ATOM 1617 C CA . GLY A 1 194 ? -31.727 -3.643 19.556 1.00 96.25 194 GLY A CA 1
ATOM 1618 C C . GLY A 1 194 ? -30.440 -3.588 20.383 1.00 96.25 194 GLY A C 1
ATOM 1619 O O . GLY A 1 194 ? -30.471 -3.044 21.487 1.00 96.25 194 GLY A O 1
ATOM 1620 N N . ASP A 1 195 ? -29.310 -4.075 19.856 1.00 97.56 195 ASP A N 1
ATOM 1621 C CA . ASP A 1 195 ? -28.029 -3.909 20.532 1.00 97.56 195 ASP A CA 1
ATOM 1622 C C . ASP A 1 195 ? -27.589 -2.443 20.595 1.00 97.56 195 ASP A C 1
ATOM 1624 O O . ASP A 1 195 ? -27.819 -1.659 19.671 1.00 97.56 195 ASP A O 1
ATOM 1628 N N . PHE A 1 196 ? -26.919 -2.072 21.688 1.00 97.44 196 PHE A N 1
ATOM 1629 C CA . PHE A 1 196 ? -26.499 -0.697 21.929 1.00 97.44 196 PHE A CA 1
ATOM 1630 C C . PHE A 1 196 ? -25.066 -0.579 22.445 1.00 97.44 196 PHE A C 1
ATOM 1632 O O . PHE A 1 196 ? -24.539 -1.448 23.142 1.00 97.44 196 PHE A O 1
ATOM 1639 N N . ILE A 1 197 ? -24.471 0.579 22.168 1.00 97.38 197 ILE A N 1
ATOM 1640 C CA . ILE A 1 197 ? -23.304 1.125 22.860 1.00 97.38 197 ILE A CA 1
ATOM 1641 C C . ILE A 1 197 ? -23.742 2.480 23.409 1.00 97.38 197 ILE A C 1
ATOM 1643 O O . ILE A 1 197 ? -24.245 3.323 22.668 1.00 97.38 197 ILE A O 1
ATOM 1647 N N . ARG A 1 198 ? -23.585 2.684 24.713 1.00 96.25 198 ARG A N 1
ATOM 1648 C CA . ARG A 1 198 ? -24.081 3.859 25.425 1.00 96.25 198 ARG A CA 1
ATOM 1649 C C . ARG A 1 198 ? -22.953 4.505 26.211 1.00 96.25 198 ARG A C 1
ATOM 1651 O O . ARG A 1 198 ? -22.327 3.857 27.045 1.00 96.25 198 ARG A O 1
ATOM 1658 N N . PHE A 1 199 ? -22.770 5.800 25.976 1.00 95.25 199 PHE A N 1
ATOM 1659 C CA . PHE A 1 199 ? -21.875 6.672 26.729 1.00 95.25 199 PHE A CA 1
ATOM 1660 C C . PHE A 1 199 ? -22.727 7.663 27.514 1.00 95.25 199 PHE A C 1
ATOM 1662 O O . PHE A 1 199 ? -23.499 8.422 26.926 1.00 95.25 199 PHE A O 1
ATOM 1669 N N . ARG A 1 200 ? -22.611 7.654 28.840 1.00 95.00 200 ARG A N 1
ATOM 1670 C CA . ARG A 1 200 ? -23.308 8.589 29.721 1.00 95.00 200 ARG A CA 1
ATOM 1671 C C . ARG A 1 200 ? -22.287 9.488 30.404 1.00 95.00 200 ARG A C 1
ATOM 1673 O O . ARG A 1 200 ? -21.625 9.090 31.357 1.00 95.00 200 ARG A O 1
ATOM 1680 N N . PHE A 1 201 ? -22.176 10.713 29.911 1.00 94.25 201 PHE A N 1
ATOM 1681 C CA . PHE A 1 201 ? -21.312 11.732 30.497 1.00 94.25 201 PHE A CA 1
ATOM 1682 C C . PHE A 1 201 ? -21.963 12.351 31.734 1.00 94.25 201 PHE A C 1
ATOM 1684 O O . PHE A 1 201 ? -23.173 12.573 31.771 1.00 94.25 201 PHE A O 1
ATOM 1691 N N . PHE A 1 202 ? -21.152 12.668 32.741 1.00 93.19 202 PHE A N 1
ATOM 1692 C CA . PHE A 1 202 ? -21.642 13.258 33.994 1.00 93.19 202 PHE A CA 1
ATOM 1693 C C . PHE A 1 202 ? -21.910 14.765 33.896 1.00 93.19 202 PHE A C 1
ATOM 1695 O O . PHE A 1 202 ? -22.538 15.344 34.780 1.00 93.19 202 PHE A O 1
ATOM 1702 N N . LYS A 1 203 ? -21.415 15.414 32.838 1.00 92.19 203 LYS A N 1
ATOM 1703 C CA . LYS A 1 203 ? -21.609 16.839 32.553 1.00 92.19 203 LYS A CA 1
ATOM 1704 C C . LYS A 1 203 ? -21.939 17.022 31.070 1.00 92.19 203 LYS A C 1
ATOM 1706 O O . LYS A 1 203 ? -21.457 16.228 30.261 1.00 92.19 203 LYS A O 1
ATOM 1711 N N . PRO A 1 204 ? -22.714 18.056 30.696 1.00 90.69 204 PRO A N 1
ATOM 1712 C CA . PRO A 1 204 ? -22.890 18.428 29.297 1.00 90.69 204 PRO A CA 1
ATOM 1713 C C . PRO A 1 204 ? -21.534 18.682 28.630 1.00 90.69 204 PRO A C 1
ATOM 1715 O O . PRO A 1 204 ? -20.685 19.376 29.190 1.00 90.69 204 PRO A O 1
ATOM 1718 N N . LEU A 1 205 ? -21.336 18.122 27.438 1.00 88.44 205 LEU A N 1
ATOM 1719 C CA . LEU A 1 205 ? -20.112 18.281 26.657 1.00 88.44 205 LEU A CA 1
ATOM 1720 C C . LEU A 1 205 ? -20.416 18.995 25.347 1.00 88.44 205 LEU A C 1
ATOM 1722 O O . LEU A 1 205 ? -21.427 18.725 24.698 1.00 88.44 205 LEU A O 1
ATOM 1726 N N . ARG A 1 206 ? -19.509 19.883 24.940 1.00 87.12 206 ARG A N 1
ATOM 1727 C CA . ARG A 1 206 ? -19.527 20.475 23.606 1.00 87.12 206 ARG A CA 1
ATOM 1728 C C . ARG A 1 206 ? -18.884 19.487 22.639 1.00 87.12 206 ARG A C 1
ATOM 1730 O O . ARG A 1 206 ? -17.711 19.162 22.789 1.00 87.12 206 ARG A O 1
ATOM 1737 N N . ILE A 1 207 ? -19.661 19.005 21.678 1.00 79.81 207 ILE A N 1
ATOM 1738 C CA . ILE A 1 207 ? -19.177 18.115 20.624 1.00 79.81 207 ILE A CA 1
ATOM 1739 C C . ILE A 1 207 ? -18.823 18.986 19.420 1.00 79.81 207 ILE A C 1
ATOM 1741 O O . ILE A 1 207 ? -19.674 19.714 18.911 1.00 79.81 207 ILE A O 1
ATOM 1745 N N . GLU A 1 208 ? -17.569 18.926 18.990 1.00 77.75 208 GLU A N 1
ATOM 1746 C CA . GLU A 1 208 ? -17.114 19.522 17.734 1.00 77.75 208 GLU A CA 1
ATOM 1747 C C . GLU A 1 208 ? -17.000 18.420 16.678 1.00 77.75 208 GLU A C 1
ATOM 1749 O O . GLU A 1 208 ? -16.730 17.262 17.009 1.00 77.75 208 GLU A O 1
ATOM 1754 N N . ARG A 1 209 ? -17.300 18.772 15.428 1.00 52.88 209 ARG A N 1
ATOM 1755 C CA . ARG A 1 209 ? -17.381 17.837 14.305 1.00 52.88 209 ARG A CA 1
ATOM 1756 C C . ARG A 1 209 ? -16.099 17.843 13.488 1.00 52.88 209 ARG A C 1
ATOM 1758 O O . ARG A 1 209 ? -15.536 18.945 13.319 1.00 52.88 209 ARG A O 1
#

Nearest PDB structures (foldseek):
  7xtl-assembly2_B  TM=9.553E-01  e=5.977E-03  Homo sapiens
  2p6w-assembly1_A  TM=5.554E-01  e=5.087E-02  Paramecium bursaria Chlorella virus 1
  2p72-assembly2_B  TM=4.772E-01  e=2.389E-02  Paramecium bursaria Chlorella virus 1
  2p72-assembly1_A  TM=5.083E-01  e=6.971E-02  Paramecium bursaria Chlorella virus 1

Secondary structure (DSSP, 8-state):
-HHHHHHHHHHHHHHHHTTS-SEEEE--TTEEEPTTHHHHHHHHHHT-S-TT--EEES-SSTTTTEEEEGGGHHHHHHHHHHHTTTS-HHHHHHHHHHHHH--TTS-HHHHHHHHHHHEEEPSS-SEEE---B-SSTT-B-----TTT----SS---PPPSEEEEE-SPBPTT--HHHHHHTSS---BPPP-TT--EEEEESS--PPP-

Foldseek 3Di:
DVLLVVLVVVLVVLVVCLVPDQKDFDADPQKDFDPPNVVVVVVVVVPPPDPQAAWEALFPPDRHGTMGGSVCSVVLSVQCVVCSPPDGSRVSVLVVLCVPQPDPVDDPVNSVVSSCSRYPYDFQRGMWGDQQDDPPPPDGDPDTGPRVDDDDSDDDDQQADWDKDWPFAWDDPAPPVCCNRVVHHTHGDDDDPPIDIDTGHPDDDDDDD

InterPro domains:
  IPR006759 Glycosyl transferase family 54 [PTHR12062] (1-209)
  IPR056576 MGAT4 A/B/C, C-terminal domain [PF23524] (162-209)
  IPR057279 MGAT4, conserved region [PF04666] (1-148)

Solvent-accessible surface area (backbone atoms only — not comparable to full-atom values): 12503 Å² total; per-residue (Å²): 114,67,54,37,50,51,36,50,54,50,39,53,52,47,65,69,46,34,87,74,44,73,61,43,70,40,73,66,92,52,54,46,71,45,86,64,43,67,62,53,52,52,52,52,64,73,63,48,95,56,88,74,54,58,33,42,28,28,26,86,57,74,64,33,38,39,30,33,48,22,86,53,41,60,64,52,37,54,55,43,67,76,41,26,83,79,49,49,60,59,56,47,54,52,47,53,43,41,72,74,56,42,55,91,93,53,57,68,67,59,31,54,54,45,38,46,63,28,46,40,70,52,80,66,24,37,40,39,72,65,60,44,70,50,94,51,88,92,44,68,50,81,77,73,50,85,53,46,63,93,70,74,93,62,80,90,74,83,70,76,74,56,54,67,50,62,70,55,56,56,44,85,88,26,36,63,61,34,34,63,74,64,77,51,53,63,39,58,56,87,80,57,96,88,58,48,80,45,79,47,58,86,61,94,75,90,84,83,133

Organism: NCBI:txid381881

Mean predicted aligned error: 8.38 Å

pLDDT: mean 91.35, std 8.42, range [52.88, 97.94]

Sequence (209 aa):
RWRTKQNLDYCFLMMYAQSKGIYYVQLEDDIVAKPNYLSTMKNFALQQPSEEWMILEFSQLGFIGKMFKSLDLSLIVEFILMFYKDKPIDWLLDHILWVKVCNPEKDAKHCDRQKANLRIRFKPSLFQHVGTHSSLAGKIQKLKDKDFGKHALRKEHVNPPAEVSTSLKTYQHFTLEKAYLREDFFWAFTPTAGDFIRFRFFKPLRIER